Protein AF-0000000068849447 (afdb_homodimer)

Sequence (186 aa):
GRGVYRYASGNVYDGEWKAGEPEGRGVFQYADGSVYDGEYKAGKMEGRGVYQAANGNVYNGEWKADTPEGRGVMRYASGNVESGFYKQGDPVGGRGVYRYASGNVYDGEWKAGEPEGRGVFQYADGSVYDGEYKAGKMEGRGVYQAANGNVYNGEWKADTPEGRGVMRYASGNVESGFYKQGDPVG

Structure (mmCIF, N/CA/C/O backbone):
data_AF-0000000068849447-model_v1
#
loop_
_entity.id
_entity.type
_entity.pdbx_description
1 polymer 'Uncharacterized protein'
#
loop_
_atom_site.group_PDB
_atom_site.id
_atom_site.type_symbol
_atom_site.label_atom_id
_atom_site.label_alt_id
_atom_site.label_comp_id
_atom_site.label_asym_id
_atom_site.label_entity_id
_atom_site.label_seq_id
_atom_site.pdbx_PDB_ins_code
_atom_site.Cartn_x
_atom_site.Cartn_y
_atom_site.Cartn_z
_atom_site.occupancy
_atom_site.B_iso_or_equiv
_atom_site.auth_seq_id
_atom_site.auth_comp_id
_atom_site.auth_asym_id
_atom_site.auth_atom_id
_atom_site.pdbx_PDB_model_num
ATOM 1 N N . GLY A 1 1 ? 10.328 18.531 11.336 1 93.75 1 GLY A N 1
ATOM 2 C CA . GLY A 1 1 ? 9.82 17.672 12.391 1 93.75 1 GLY A CA 1
ATOM 3 C C . GLY A 1 1 ? 8.508 17 12.039 1 93.75 1 GLY A C 1
ATOM 4 O O . GLY A 1 1 ? 8.078 17.016 10.891 1 93.75 1 GLY A O 1
ATOM 5 N N . ARG A 1 2 ? 7.938 16.266 12.914 1 95.81 2 ARG A N 1
ATOM 6 C CA . ARG A 1 2 ? 6.641 15.617 12.734 1 95.81 2 ARG A CA 1
ATOM 7 C C . ARG A 1 2 ? 5.527 16.453 13.359 1 95.81 2 ARG A C 1
ATOM 9 O O . ARG A 1 2 ? 5.723 17.094 14.391 1 95.81 2 ARG A O 1
ATOM 16 N N . GLY A 1 3 ? 4.312 16.422 12.656 1 96.88 3 GLY A N 1
ATOM 17 C CA . GLY A 1 3 ? 3.166 17.141 13.188 1 96.88 3 GLY A CA 1
ATOM 18 C C . GLY A 1 3 ? 1.871 16.812 12.469 1 96.88 3 GLY A C 1
ATOM 19 O O . GLY A 1 3 ? 1.884 16.156 11.43 1 96.88 3 GLY A O 1
ATOM 20 N N . VAL A 1 4 ? 0.765 17.266 13.141 1 97.88 4 VAL A N 1
ATOM 21 C CA . VAL A 1 4 ? -0.565 17.047 12.586 1 97.88 4 VAL A CA 1
ATOM 22 C C . VAL A 1 4 ? -1.185 18.391 12.203 1 97.88 4 VAL A C 1
ATOM 24 O O . VAL A 1 4 ? -1.083 19.359 12.953 1 97.88 4 VAL A O 1
ATOM 27 N N . TYR A 1 5 ? -1.662 18.469 11.008 1 98 5 TYR A N 1
ATOM 28 C CA . TYR A 1 5 ? -2.414 19.641 10.562 1 98 5 TYR A CA 1
ATOM 29 C C . TYR A 1 5 ? -3.818 19.25 10.117 1 98 5 TYR A C 1
ATOM 31 O O . TYR A 1 5 ? -3.984 18.344 9.297 1 98 5 TYR A O 1
ATOM 39 N N . ARG A 1 6 ? -4.832 19.891 10.594 1 98.31 6 ARG A N 1
ATOM 40 C CA . ARG A 1 6 ? -6.23 19.672 10.234 1 98.31 6 ARG A CA 1
ATOM 41 C C . ARG A 1 6 ? -6.758 20.828 9.391 1 98.31 6 ARG A C 1
ATOM 43 O O . ARG A 1 6 ? -6.812 21.969 9.859 1 98.31 6 ARG A O 1
ATOM 50 N N . TYR A 1 7 ? -7.152 20.562 8.234 1 98 7 TYR A N 1
ATOM 51 C CA . TYR A 1 7 ? -7.66 21.578 7.309 1 98 7 TYR A CA 1
ATOM 52 C C . TYR A 1 7 ? -9.133 21.859 7.57 1 98 7 TYR A C 1
ATOM 54 O O . TYR A 1 7 ? -9.867 20.984 8.055 1 98 7 TYR A O 1
ATOM 62 N N . ALA A 1 8 ? -9.539 22.938 7.141 1 98.12 8 ALA A N 1
ATOM 63 C CA . ALA A 1 8 ? -10.945 23.297 7.301 1 98.12 8 ALA A CA 1
ATOM 64 C C . ALA A 1 8 ? -11.852 22.375 6.492 1 98.12 8 ALA A C 1
ATOM 66 O O . ALA A 1 8 ? -13 22.141 6.863 1 98.12 8 ALA A O 1
ATOM 67 N N . SER A 1 9 ? -11.398 21.828 5.367 1 97.94 9 SER A N 1
ATOM 68 C CA . SER A 1 9 ? -12.148 20.906 4.5 1 97.94 9 SER A CA 1
ATOM 69 C C . SER A 1 9 ? -12.445 19.594 5.203 1 97.94 9 SER A C 1
ATOM 71 O O . SER A 1 9 ? -13.258 18.797 4.73 1 97.94 9 SER A O 1
ATOM 73 N N . GLY A 1 10 ? -11.797 19.344 6.328 1 97.69 10 GLY A N 1
ATOM 74 C CA . GLY A 1 10 ? -11.93 18.078 7.031 1 97.69 10 GLY A CA 1
ATOM 75 C C . GLY A 1 10 ? -10.797 17.109 6.75 1 97.69 10 GLY A C 1
ATOM 76 O O . GLY A 1 10 ? -10.68 16.078 7.402 1 97.69 10 GLY A O 1
ATOM 77 N N . ASN A 1 11 ? -9.914 17.562 5.828 1 98.19 11 ASN A N 1
ATOM 78 C CA . ASN A 1 11 ? -8.719 16.766 5.57 1 98.19 11 ASN A CA 1
ATOM 79 C C . ASN A 1 11 ? -7.727 16.844 6.73 1 98.19 11 ASN A C 1
ATOM 81 O O . ASN A 1 11 ? -7.707 17.828 7.465 1 98.19 11 ASN A O 1
ATOM 85 N N . VAL A 1 12 ? -6.906 15.797 6.871 1 98.06 12 VAL A N 1
ATOM 86 C CA . VAL A 1 12 ? -5.895 15.789 7.926 1 98.06 12 VAL A CA 1
ATOM 87 C C . VAL A 1 12 ? -4.562 15.305 7.359 1 98.06 12 VAL A C 1
ATOM 89 O O . VAL A 1 12 ? -4.508 14.305 6.648 1 98.06 12 VAL A O 1
ATOM 92 N N . TYR A 1 13 ? -3.49 16.031 7.613 1 98.56 13 TYR A N 1
ATOM 93 C CA . TYR A 1 13 ? -2.137 15.57 7.324 1 98.56 13 TYR A CA 1
ATOM 94 C C . TYR A 1 13 ? -1.375 15.266 8.609 1 98.56 13 TYR A C 1
ATOM 96 O O . TYR A 1 13 ? -1.353 16.094 9.531 1 98.56 13 TYR A O 1
ATOM 104 N N . ASP A 1 14 ? -0.906 14.078 8.758 1 98.38 14 ASP A N 1
ATOM 105 C CA . ASP A 1 14 ? -0.027 13.656 9.844 1 98.38 14 ASP A CA 1
ATOM 106 C C . ASP A 1 14 ? 1.295 13.117 9.305 1 98.38 14 ASP A C 1
ATOM 108 O O . ASP A 1 14 ? 1.329 12.047 8.688 1 98.38 14 ASP A O 1
ATOM 112 N N . GLY A 1 15 ? 2.381 13.859 9.555 1 98.06 15 GLY A N 1
ATOM 113 C CA . GLY A 1 15 ? 3.65 13.398 9.016 1 98.06 15 GLY A CA 1
ATOM 114 C C . GLY A 1 15 ? 4.777 14.398 9.211 1 98.06 15 GLY A C 1
ATOM 115 O O . GLY A 1 15 ? 4.715 15.25 10.102 1 98.06 15 GLY A O 1
ATOM 116 N N . GLU A 1 16 ? 5.809 14.156 8.492 1 98.44 16 GLU A N 1
ATOM 117 C CA . GLU A 1 16 ? 6.996 15 8.547 1 98.44 16 GLU A CA 1
ATOM 118 C C . GLU A 1 16 ? 6.785 16.297 7.77 1 98.44 16 GLU A C 1
ATOM 120 O O . GLU A 1 16 ? 6.082 16.312 6.754 1 98.44 16 GLU A O 1
ATOM 125 N N . TRP A 1 17 ? 7.359 17.438 8.344 1 98.31 17 TRP A N 1
ATOM 126 C CA . TRP A 1 17 ? 7.262 18.781 7.758 1 98.31 17 TRP A CA 1
ATOM 127 C C . TRP A 1 17 ? 8.641 19.391 7.555 1 98.31 17 TRP A C 1
ATOM 129 O O . TRP A 1 17 ? 9.562 19.125 8.336 1 98.31 17 TRP A O 1
ATOM 139 N N . LYS A 1 18 ? 8.75 20.062 6.48 1 98.12 18 LYS A N 1
ATOM 140 C CA . LYS A 1 18 ? 9.898 20.922 6.242 1 98.12 18 LYS A CA 1
ATOM 141 C C . LYS A 1 18 ? 9.477 22.25 5.629 1 98.12 18 LYS A C 1
ATOM 143 O O . LYS A 1 18 ? 8.742 22.281 4.641 1 98.12 18 LYS A O 1
ATOM 148 N N . ALA A 1 19 ? 9.891 23.359 6.258 1 97.25 19 ALA A N 1
ATOM 149 C CA . ALA A 1 19 ? 9.602 24.703 5.781 1 97.25 19 ALA A CA 1
ATOM 150 C C . ALA A 1 19 ? 8.109 24.891 5.527 1 97.25 19 ALA A C 1
ATOM 152 O O . ALA A 1 19 ? 7.711 25.406 4.477 1 97.25 19 ALA A O 1
ATOM 153 N N . GLY A 1 20 ? 7.262 24.359 6.445 1 96.56 20 GLY A N 1
ATOM 154 C CA . GLY A 1 20 ? 5.828 24.594 6.453 1 96.56 20 GLY A CA 1
ATOM 155 C C . GLY A 1 20 ? 5.074 23.734 5.453 1 96.56 20 GLY A C 1
ATOM 156 O O . GLY A 1 20 ? 3.879 23.938 5.23 1 96.56 20 GLY A O 1
ATOM 157 N N . GLU A 1 21 ? 5.82 22.75 4.855 1 98.12 21 GLU A N 1
ATOM 158 C CA . GLU A 1 21 ? 5.16 21.891 3.879 1 98.12 21 GLU A CA 1
ATOM 159 C C . GLU A 1 21 ? 5.379 20.406 4.207 1 98.12 21 GLU A C 1
ATOM 161 O O . GLU A 1 21 ? 6.398 20.047 4.801 1 98.12 21 GLU A O 1
ATOM 166 N N . PRO A 1 22 ? 4.387 19.578 3.863 1 98.31 22 PRO A N 1
ATOM 167 C CA . PRO A 1 22 ? 4.629 18.141 3.984 1 98.31 22 PRO A CA 1
ATOM 168 C C . PRO A 1 22 ? 5.945 17.703 3.342 1 98.31 22 PRO A C 1
ATOM 170 O O . PRO A 1 22 ? 6.273 18.156 2.24 1 98.31 22 PRO A O 1
ATOM 173 N N . GLU A 1 23 ? 6.789 16.922 3.959 1 98.69 23 GLU A N 1
ATOM 174 C CA . GLU A 1 23 ? 8.102 16.422 3.557 1 98.69 23 GLU A CA 1
ATOM 175 C C . GLU A 1 23 ? 8.375 15.047 4.152 1 98.69 23 GLU A C 1
ATOM 177 O O . GLU A 1 23 ? 8.008 14.773 5.297 1 98.69 23 GLU A O 1
ATOM 182 N N . GLY A 1 24 ? 9.047 14.164 3.369 1 97.62 24 GLY A N 1
ATOM 183 C CA . GLY A 1 24 ? 9.312 12.836 3.898 1 97.62 24 GLY A CA 1
ATOM 184 C C . GLY A 1 24 ? 8.078 11.953 3.938 1 97.62 24 GLY A C 1
ATOM 185 O O . GLY A 1 24 ? 7.371 11.812 2.936 1 97.62 24 GLY A O 1
ATOM 186 N N . ARG A 1 25 ? 7.816 11.344 5.012 1 98.06 25 ARG A N 1
ATOM 187 C CA . ARG A 1 25 ? 6.688 10.43 5.105 1 98.06 25 ARG A CA 1
ATOM 188 C C . ARG A 1 25 ? 5.492 11.094 5.781 1 98.06 25 ARG A C 1
ATOM 190 O O . ARG A 1 25 ? 5.66 11.859 6.73 1 98.06 25 ARG A O 1
ATOM 197 N N . GLY A 1 26 ? 4.297 10.695 5.285 1 98.44 26 GLY A N 1
ATOM 198 C CA . GLY A 1 26 ? 3.102 11.227 5.918 1 98.44 26 GLY A CA 1
ATOM 199 C C . GLY A 1 26 ? 1.827 10.547 5.461 1 98.44 26 GLY A C 1
ATOM 200 O O . GLY A 1 26 ? 1.831 9.812 4.469 1 98.44 26 GLY A O 1
ATOM 201 N N . VAL A 1 27 ? 0.786 10.734 6.219 1 98.75 27 VAL A N 1
ATOM 202 C CA . VAL A 1 27 ? -0.553 10.234 5.922 1 98.75 27 VAL A CA 1
ATOM 203 C C . VAL A 1 27 ? -1.504 11.406 5.703 1 98.75 27 VAL A C 1
ATOM 205 O O . VAL A 1 27 ? -1.57 12.32 6.531 1 98.75 27 VAL A O 1
ATOM 208 N N . PHE A 1 28 ? -2.096 11.391 4.566 1 98.69 28 PHE A N 1
ATOM 209 C CA . PHE A 1 28 ? -3.143 12.359 4.273 1 98.69 28 PHE A CA 1
ATOM 210 C C . PHE A 1 28 ? -4.512 11.688 4.254 1 98.69 28 PHE A C 1
ATOM 212 O O . PHE A 1 28 ? -4.781 10.844 3.398 1 98.69 28 PHE A O 1
ATOM 219 N N . GLN A 1 29 ? -5.344 12.047 5.223 1 98.25 29 GLN A N 1
ATOM 220 C CA . GLN A 1 29 ? -6.711 11.539 5.277 1 98.25 29 GLN A CA 1
ATOM 221 C C . GLN A 1 29 ? -7.695 12.562 4.711 1 98.25 29 GLN A C 1
ATOM 223 O O . GLN A 1 29 ? -7.836 13.656 5.25 1 98.25 29 GLN A O 1
ATOM 228 N N . TYR A 1 30 ? -8.383 12.156 3.709 1 98.12 30 TYR A N 1
ATOM 229 C CA . TYR A 1 30 ? -9.367 13.031 3.084 1 98.12 30 TYR A CA 1
ATOM 230 C C . TYR A 1 30 ? -10.695 12.992 3.836 1 98.12 30 TYR A C 1
ATOM 232 O O . TYR A 1 30 ? -11.031 11.977 4.457 1 98.12 30 TYR A O 1
ATOM 240 N N . ALA A 1 31 ? -11.414 13.961 3.664 1 97.19 31 ALA A N 1
ATOM 241 C CA . ALA A 1 31 ? -12.703 14.062 4.344 1 97.19 31 ALA A CA 1
ATOM 242 C C . ALA A 1 31 ? -13.664 12.977 3.861 1 97.19 31 ALA A C 1
ATOM 244 O O . ALA A 1 31 ? -14.531 12.523 4.613 1 97.19 31 ALA A O 1
ATOM 245 N N . ASP A 1 32 ? -13.516 12.508 2.693 1 96.56 32 ASP A N 1
ATOM 246 C CA . ASP A 1 32 ? -14.445 11.531 2.141 1 96.56 32 ASP A CA 1
ATOM 247 C C . ASP A 1 32 ? -14.094 10.117 2.596 1 96.56 32 ASP A C 1
ATOM 249 O O . ASP A 1 32 ? -14.781 9.156 2.246 1 96.56 32 ASP A O 1
ATOM 253 N N . GLY A 1 33 ? -13.031 10.047 3.268 1 94.75 33 GLY A N 1
ATOM 254 C CA . GLY A 1 33 ? -12.648 8.758 3.814 1 94.75 33 GLY A CA 1
ATOM 255 C C . GLY A 1 33 ? -11.461 8.141 3.107 1 94.75 33 GLY A C 1
ATOM 256 O O . GLY A 1 33 ? -10.891 7.152 3.58 1 94.75 33 GLY A O 1
ATOM 257 N N . SER A 1 34 ? -11.023 8.695 1.948 1 97.25 34 SER A N 1
ATOM 258 C CA . SER A 1 34 ? -9.828 8.195 1.281 1 97.25 34 SER A CA 1
ATOM 259 C C . SER A 1 34 ? -8.57 8.547 2.072 1 97.25 34 SER A C 1
ATOM 261 O O . SER A 1 34 ? -8.578 9.477 2.877 1 97.25 34 SER A O 1
ATOM 263 N N . VAL A 1 35 ? -7.48 7.754 1.816 1 98.38 35 VAL A N 1
ATOM 264 C CA . VAL A 1 35 ? -6.234 7.961 2.547 1 98.38 35 VAL A CA 1
ATOM 265 C C . VAL A 1 35 ? -5.047 7.793 1.603 1 98.38 35 VAL A C 1
ATOM 267 O O . VAL A 1 35 ? -5.016 6.859 0.794 1 98.38 35 VAL A O 1
ATOM 270 N N . TYR A 1 36 ? -4.141 8.719 1.643 1 98.81 36 TYR A N 1
ATOM 271 C CA . TYR A 1 36 ? -2.816 8.539 1.058 1 98.81 36 TYR A CA 1
ATOM 272 C C . TYR A 1 36 ? -1.758 8.375 2.143 1 98.81 36 TYR A C 1
ATOM 274 O O . TYR A 1 36 ? -1.7 9.164 3.086 1 98.81 36 TYR A O 1
ATOM 282 N N . ASP A 1 37 ? -1.043 7.348 2.107 1 98.81 37 ASP A N 1
ATOM 283 C CA . ASP A 1 37 ? 0.117 7.105 2.961 1 98.81 37 ASP A CA 1
ATOM 284 C C . ASP A 1 37 ? 1.375 6.879 2.127 1 98.81 37 ASP A C 1
ATOM 286 O O . ASP A 1 37 ? 1.483 5.879 1.416 1 98.81 37 ASP A O 1
ATOM 290 N N . GLY A 1 38 ? 2.363 7.801 2.273 1 98.5 38 GLY A N 1
ATOM 291 C CA . GLY A 1 38 ? 3.561 7.668 1.459 1 98.5 38 GLY A CA 1
ATOM 292 C C . GLY A 1 38 ? 4.543 8.805 1.652 1 98.5 38 GLY A C 1
ATOM 293 O O . GLY A 1 38 ? 4.625 9.383 2.738 1 98.5 38 GLY A O 1
ATOM 294 N N . GLU A 1 39 ? 5.277 9 0.614 1 98.62 39 GLU A N 1
ATOM 295 C CA . GLU A 1 39 ? 6.352 9.984 0.665 1 98.62 39 GLU A CA 1
ATOM 296 C C . GLU A 1 39 ? 5.91 11.312 0.071 1 98.62 39 GLU A C 1
ATOM 298 O O . GLU A 1 39 ? 5.086 11.352 -0.846 1 98.62 39 GLU A O 1
ATOM 303 N N . TYR A 1 40 ? 6.434 12.359 0.631 1 98.81 40 TYR A N 1
ATOM 304 C CA . TYR A 1 40 ? 6.199 13.719 0.169 1 98.81 40 TYR A CA 1
ATOM 305 C C . TYR A 1 40 ? 7.516 14.43 -0.13 1 98.81 40 TYR A C 1
ATOM 307 O O . TYR A 1 40 ? 8.523 14.195 0.547 1 98.81 40 TYR A O 1
ATOM 315 N N . LYS A 1 41 ? 7.453 15.266 -1.142 1 98.69 41 LYS A N 1
ATOM 316 C CA . LYS A 1 41 ? 8.508 16.234 -1.424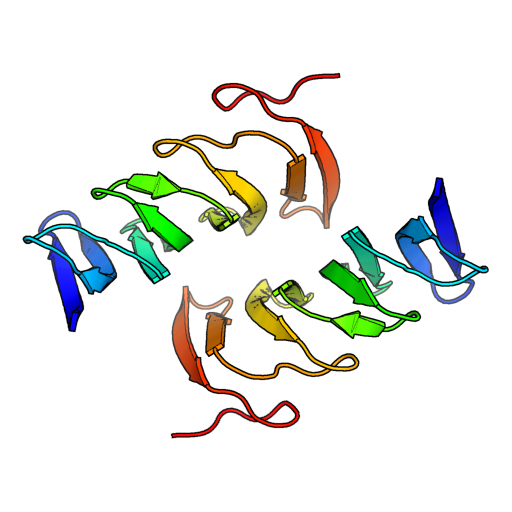 1 98.69 41 LYS A CA 1
ATOM 317 C C . LYS A 1 41 ? 7.93 17.594 -1.802 1 98.69 41 LYS A C 1
ATOM 319 O O . LYS A 1 41 ? 7.102 17.688 -2.707 1 98.69 41 LYS A O 1
ATOM 324 N N . ALA A 1 42 ? 8.336 18.609 -1.072 1 97.94 42 ALA A N 1
ATOM 325 C CA . ALA A 1 42 ? 7.883 19.969 -1.323 1 97.94 42 ALA A CA 1
ATOM 326 C C . ALA A 1 42 ? 6.359 20.047 -1.38 1 97.94 42 ALA A C 1
ATOM 328 O O . ALA A 1 42 ? 5.793 20.641 -2.295 1 97.94 42 ALA A O 1
ATOM 329 N N . GLY A 1 43 ? 5.73 19.344 -0.488 1 98.25 43 GLY A N 1
ATOM 330 C CA . GLY A 1 43 ? 4.293 19.438 -0.281 1 98.25 43 GLY A CA 1
ATOM 331 C C . GLY A 1 43 ? 3.496 18.547 -1.223 1 98.25 43 GLY A C 1
ATOM 332 O O . GLY A 1 43 ? 2.264 18.547 -1.188 1 98.25 43 GLY A O 1
ATOM 333 N N . LYS A 1 44 ? 4.242 17.781 -2.055 1 98.69 44 LYS A N 1
ATOM 334 C CA . LYS A 1 44 ? 3.545 16.938 -3.031 1 98.69 44 LYS A CA 1
ATOM 335 C C . LYS A 1 44 ? 3.854 15.469 -2.812 1 98.69 44 LYS A C 1
ATOM 337 O O . LYS A 1 44 ? 4.957 15.109 -2.393 1 98.69 44 LYS A O 1
ATOM 342 N N . MET A 1 45 ? 2.832 14.602 -3.1 1 98.75 45 MET A N 1
ATOM 343 C CA . MET A 1 45 ? 3.082 13.164 -3.08 1 98.75 45 MET A CA 1
ATOM 344 C C . MET A 1 45 ? 4.195 12.789 -4.055 1 98.75 45 MET A C 1
ATOM 346 O O . MET A 1 45 ? 4.168 13.195 -5.219 1 98.75 45 MET A O 1
ATOM 350 N N . GLU A 1 46 ? 5.18 12.133 -3.635 1 98.62 46 GLU A N 1
ATOM 351 C CA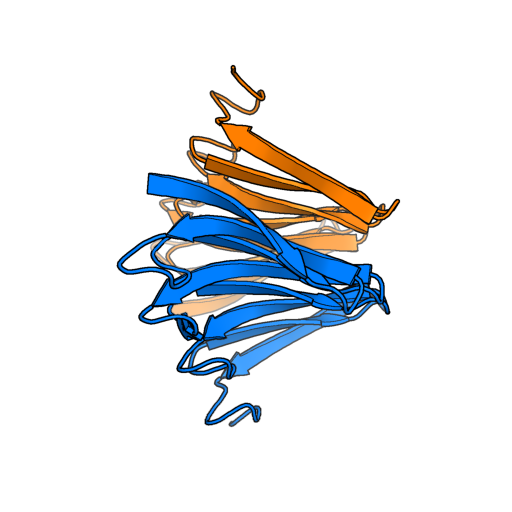 . GLU A 1 46 ? 6.41 11.805 -4.352 1 98.62 46 GLU A CA 1
ATOM 352 C C . GLU A 1 46 ? 6.91 10.406 -3.979 1 98.62 46 GLU A C 1
ATOM 354 O O . GLU A 1 46 ? 6.629 9.914 -2.885 1 98.62 46 GLU A O 1
ATOM 359 N N . GLY A 1 47 ? 7.625 9.75 -4.895 1 97.81 47 GLY A N 1
ATOM 360 C CA . GLY A 1 47 ? 8.203 8.461 -4.547 1 97.81 47 GLY A CA 1
ATOM 361 C C . GLY A 1 47 ? 7.172 7.352 -4.43 1 97.81 47 GLY A C 1
ATOM 362 O O . GLY A 1 47 ? 6.363 7.152 -5.34 1 97.81 47 GLY A O 1
ATOM 363 N N . ARG A 1 48 ? 7.133 6.684 -3.352 1 98.19 48 ARG A N 1
ATOM 364 C CA . ARG A 1 48 ? 6.215 5.559 -3.193 1 98.19 48 ARG A CA 1
ATOM 365 C C . ARG A 1 48 ? 5.082 5.91 -2.234 1 98.19 48 ARG A C 1
ATOM 367 O O . ARG A 1 48 ? 5.293 6.625 -1.252 1 98.19 48 ARG A O 1
ATOM 374 N N . GLY A 1 49 ? 3.9 5.289 -2.568 1 98.38 49 GLY A N 1
ATOM 375 C CA . GLY A 1 49 ? 2.771 5.52 -1.683 1 98.38 49 GLY A CA 1
ATOM 376 C C . GLY A 1 49 ? 1.569 4.652 -2.012 1 98.38 49 GLY A C 1
ATOM 377 O O . GLY A 1 49 ? 1.503 4.059 -3.09 1 98.38 49 GLY A O 1
ATOM 378 N N . VAL A 1 50 ? 0.644 4.605 -1.071 1 98.75 50 VAL A N 1
ATOM 379 C CA . VAL A 1 50 ? -0.613 3.877 -1.207 1 98.75 50 VAL A CA 1
ATOM 380 C C . VAL A 1 50 ? -1.788 4.844 -1.072 1 98.75 50 VAL A C 1
ATOM 382 O O . VAL A 1 50 ? -1.826 5.66 -0.149 1 98.75 50 VAL A O 1
ATOM 385 N N . TYR A 1 51 ? -2.535 4.781 -2.059 1 98.56 51 TYR A N 1
ATOM 386 C CA . TYR A 1 51 ? -3.793 5.52 -2.006 1 98.56 51 TYR A CA 1
ATOM 387 C C . TYR A 1 51 ? -4.98 4.57 -1.905 1 98.56 51 TYR A C 1
ATOM 389 O O . TYR A 1 51 ? -5.18 3.721 -2.777 1 98.56 51 TYR A O 1
ATOM 397 N N . GLN A 1 52 ? -5.695 4.664 -0.817 1 97.75 52 GLN A N 1
ATOM 398 C CA . GLN A 1 52 ? -6.934 3.916 -0.642 1 97.75 52 GLN A CA 1
ATOM 399 C C . GLN A 1 52 ? -8.148 4.82 -0.807 1 97.75 52 GLN A C 1
ATOM 401 O O . GLN A 1 52 ? -8.438 5.645 0.062 1 97.75 52 GLN A O 1
ATOM 406 N N . ALA A 1 53 ? -8.875 4.523 -1.843 1 96.75 53 ALA A N 1
ATOM 407 C CA . ALA A 1 53 ? -10.062 5.328 -2.135 1 96.75 53 ALA A CA 1
ATOM 408 C C . ALA A 1 53 ? -11.227 4.938 -1.231 1 96.75 53 ALA A C 1
ATOM 410 O O . ALA A 1 53 ? -11.258 3.83 -0.692 1 96.75 53 ALA A O 1
ATOM 411 N N . ALA A 1 54 ? -12.156 5.812 -1.091 1 94.5 54 ALA A N 1
ATOM 412 C CA . ALA A 1 54 ? -13.336 5.574 -0.257 1 94.5 54 ALA A CA 1
ATOM 413 C C . ALA A 1 54 ? -14.117 4.363 -0.75 1 94.5 54 ALA A C 1
ATOM 415 O O . ALA A 1 54 ? -14.75 3.658 0.044 1 94.5 54 ALA A O 1
ATOM 416 N N . ASN A 1 55 ? -14.047 4.062 -2 1 93.19 55 ASN A N 1
ATOM 417 C CA . ASN A 1 55 ? -14.812 2.949 -2.557 1 93.19 55 ASN A CA 1
ATOM 418 C C . ASN A 1 55 ? -14.094 1.619 -2.348 1 93.19 55 ASN A C 1
ATOM 420 O O . ASN A 1 55 ? -14.57 0.574 -2.789 1 93.19 55 ASN A O 1
ATOM 424 N N . GLY A 1 56 ? -12.93 1.657 -1.835 1 91.81 56 GLY A N 1
ATOM 425 C CA . GLY A 1 56 ? -12.242 0.426 -1.479 1 91.81 56 GLY A CA 1
ATOM 426 C C . GLY A 1 56 ? -11.125 0.066 -2.438 1 91.81 56 GLY A C 1
ATOM 427 O O . GLY A 1 56 ? -10.359 -0.87 -2.188 1 91.81 56 GLY A O 1
ATOM 428 N N . ASN A 1 57 ? -11.062 0.85 -3.572 1 96.19 57 ASN A N 1
ATOM 429 C CA . ASN A 1 57 ? -9.914 0.644 -4.457 1 96.19 57 ASN A CA 1
ATOM 430 C C . ASN A 1 57 ? -8.609 1.062 -3.789 1 96.19 57 ASN A C 1
ATOM 432 O O . ASN A 1 57 ? -8.562 2.08 -3.096 1 96.19 57 ASN A O 1
ATOM 436 N N . VAL A 1 58 ? -7.547 0.248 -4.062 1 97.81 58 VAL A N 1
ATOM 437 C CA . VAL A 1 58 ? -6.254 0.58 -3.479 1 97.81 58 VAL A CA 1
ATOM 438 C C . VAL A 1 58 ? -5.191 0.643 -4.578 1 97.81 58 VAL A C 1
ATOM 440 O O . VAL A 1 58 ? -5.012 -0.317 -5.328 1 97.81 58 VAL A O 1
ATOM 443 N N . TYR A 1 59 ? -4.555 1.808 -4.645 1 98.5 59 TYR A N 1
ATOM 444 C CA . TYR A 1 59 ? -3.41 1.968 -5.535 1 98.5 59 TYR A CA 1
ATOM 445 C C . TYR A 1 59 ? -2.107 1.994 -4.746 1 98.5 59 TYR A C 1
ATOM 447 O O . TYR A 1 59 ? -1.938 2.814 -3.842 1 98.5 59 TYR A O 1
ATOM 455 N N . ASN A 1 60 ? -1.241 1.059 -4.965 1 98.81 60 ASN A N 1
ATOM 456 C CA . ASN A 1 60 ? 0.13 1.043 -4.469 1 98.81 60 ASN A CA 1
ATOM 457 C C . ASN A 1 60 ? 1.137 1.256 -5.598 1 98.81 60 ASN A C 1
ATOM 459 O O . ASN A 1 60 ? 1.228 0.44 -6.516 1 98.81 60 ASN A O 1
ATOM 463 N N . GLY A 1 61 ? 1.961 2.461 -5.473 1 98.56 61 GLY A N 1
ATOM 464 C CA . GLY A 1 61 ? 2.893 2.67 -6.57 1 98.56 61 GLY A CA 1
ATOM 465 C C . GLY A 1 61 ? 3.742 3.914 -6.402 1 98.56 61 GLY A C 1
ATOM 466 O O . GLY A 1 61 ? 3.902 4.418 -5.289 1 98.56 61 GLY A O 1
ATOM 467 N N . GLU A 1 62 ? 4.32 4.207 -7.539 1 98.62 62 GLU A N 1
ATOM 468 C CA . GLU A 1 62 ? 5.184 5.383 -7.574 1 98.62 62 GLU A CA 1
ATOM 469 C C . GLU A 1 62 ? 4.387 6.645 -7.91 1 98.62 62 GLU A C 1
ATOM 471 O O . GLU A 1 62 ? 3.4 6.582 -8.648 1 98.62 62 GLU A O 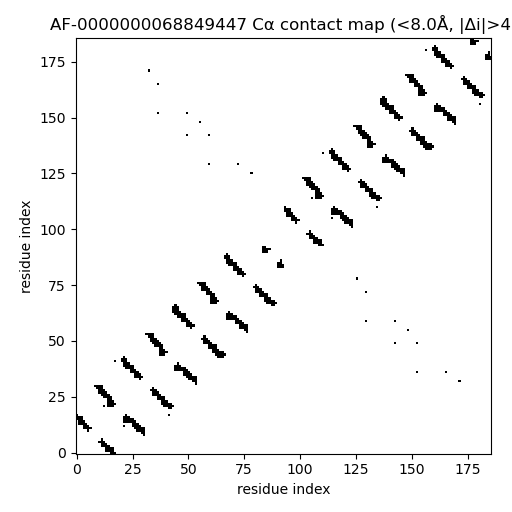1
ATOM 476 N N . TRP A 1 63 ? 4.754 7.707 -7.301 1 98.81 63 TRP A N 1
ATOM 477 C CA . TRP A 1 63 ? 4.105 9.008 -7.445 1 98.81 63 TRP A CA 1
ATOM 478 C C . TRP A 1 63 ? 5.117 10.078 -7.852 1 98.81 63 TRP A C 1
ATOM 480 O O . TRP A 1 63 ? 6.27 10.039 -7.422 1 98.81 63 TRP A O 1
ATOM 490 N N . LYS A 1 64 ? 4.691 10.984 -8.656 1 98.75 64 LYS A N 1
ATOM 491 C CA . LYS A 1 64 ? 5.426 12.203 -8.992 1 98.75 64 LYS A CA 1
ATOM 492 C C . LYS A 1 64 ? 4.496 13.414 -9.031 1 98.75 64 LYS A C 1
ATOM 494 O O . LYS A 1 64 ? 3.568 13.461 -9.844 1 98.75 64 LYS A O 1
ATOM 499 N N . ALA A 1 65 ? 4.777 14.367 -8.109 1 98.12 65 ALA A N 1
ATOM 500 C CA . ALA A 1 65 ? 4.008 15.609 -8.039 1 98.12 65 ALA A CA 1
ATOM 501 C C . ALA A 1 65 ? 2.51 15.32 -7.988 1 98.12 65 ALA A C 1
ATOM 503 O O . ALA A 1 65 ? 1.743 15.852 -8.797 1 98.12 65 ALA A O 1
ATOM 504 N N . ASP A 1 66 ? 2.088 14.477 -7.133 1 98.44 66 ASP A N 1
ATOM 505 C CA . ASP A 1 66 ? 0.705 14.172 -6.781 1 98.44 66 ASP A CA 1
ATOM 506 C C . ASP A 1 66 ? 0.061 13.258 -7.824 1 98.44 66 ASP A C 1
ATOM 508 O O . ASP A 1 66 ? -1.158 13.078 -7.832 1 98.44 66 ASP A O 1
ATOM 512 N N . THR A 1 67 ? 0.88 12.688 -8.75 1 98.56 67 THR A N 1
ATOM 513 C CA . THR A 1 67 ? 0.311 11.859 -9.805 1 98.56 67 THR A CA 1
ATOM 514 C C . THR A 1 67 ? 0.996 10.5 -9.859 1 98.56 67 THR A C 1
ATOM 516 O O . THR A 1 67 ? 2.221 10.406 -9.75 1 98.56 67 THR A O 1
ATOM 519 N N . PRO A 1 68 ? 0.136 9.391 -10 1 98.56 68 PRO A N 1
ATOM 520 C CA . PRO A 1 68 ? 0.794 8.102 -10.242 1 98.56 68 PRO A CA 1
ATOM 521 C C . PRO A 1 68 ? 1.797 8.156 -11.391 1 98.56 68 PRO A C 1
ATOM 523 O O . PRO A 1 68 ? 1.505 8.734 -12.438 1 98.56 68 PRO A O 1
ATOM 526 N N . GLU A 1 69 ? 2.986 7.727 -11.211 1 98.62 69 GLU A N 1
ATOM 527 C CA . GLU A 1 69 ? 4.105 7.746 -12.148 1 98.62 69 GLU A CA 1
ATOM 528 C C . GLU A 1 69 ? 4.984 6.508 -11.984 1 98.62 69 GLU A C 1
ATOM 530 O O . GLU A 1 69 ? 5.445 6.211 -10.875 1 98.62 69 GLU A O 1
ATOM 535 N N . GLY A 1 70 ? 5.172 5.742 -13.109 1 97.75 70 GLY A N 1
ATOM 536 C CA . GLY A 1 70 ? 6.004 4.555 -13.008 1 97.75 70 GLY A CA 1
ATOM 537 C C . GLY A 1 70 ? 5.211 3.295 -12.703 1 97.75 70 GLY A C 1
ATOM 538 O O . GLY A 1 70 ? 4.105 3.115 -13.211 1 97.75 70 GLY A O 1
ATOM 539 N N . ARG A 1 71 ? 5.723 2.416 -12 1 97.31 71 ARG A N 1
ATOM 540 C CA . ARG A 1 71 ? 5.066 1.146 -11.711 1 97.31 71 ARG A CA 1
ATOM 541 C C . ARG A 1 71 ? 3.986 1.313 -10.648 1 97.31 71 ARG A C 1
ATOM 543 O O . ARG A 1 71 ? 4.16 2.07 -9.695 1 97.31 71 ARG A O 1
ATOM 550 N N . GLY A 1 72 ? 2.92 0.556 -10.852 1 98.12 72 GLY A N 1
ATOM 551 C CA . GLY A 1 72 ? 1.868 0.562 -9.844 1 98.12 72 GLY A CA 1
ATOM 552 C C . GLY A 1 72 ? 0.939 -0.634 -9.945 1 98.12 72 GLY A C 1
ATOM 553 O O . GLY A 1 72 ? 0.918 -1.325 -10.969 1 98.12 72 GLY A O 1
ATOM 554 N N . VAL A 1 73 ? 0.324 -0.871 -8.844 1 98.44 73 VAL A N 1
ATOM 555 C CA . VAL A 1 73 ? -0.675 -1.932 -8.758 1 98.44 73 VAL A CA 1
ATOM 556 C C . VAL A 1 73 ? -1.995 -1.359 -8.242 1 98.44 73 VAL A C 1
ATOM 558 O O . VAL A 1 73 ? -2.025 -0.668 -7.223 1 98.44 73 VAL A O 1
ATOM 561 N N . MET A 1 74 ? -3 -1.632 -9.023 1 97.94 74 MET A N 1
ATOM 562 C CA . MET A 1 74 ? -4.359 -1.279 -8.617 1 97.94 74 MET A CA 1
ATOM 563 C C . MET A 1 74 ? -5.133 -2.516 -8.172 1 97.94 74 MET A C 1
ATOM 565 O O . MET A 1 74 ? -5.25 -3.482 -8.93 1 97.94 74 MET A O 1
ATOM 569 N N . ARG A 1 75 ? -5.613 -2.447 -6.949 1 97.31 75 ARG A N 1
ATOM 570 C CA . ARG A 1 75 ? -6.559 -3.449 -6.465 1 97.31 75 ARG A CA 1
ATOM 571 C C . ARG A 1 75 ? -7.957 -2.855 -6.316 1 97.31 75 ARG A C 1
ATOM 573 O O . ARG A 1 75 ? -8.172 -1.949 -5.508 1 97.31 75 ARG A O 1
ATOM 580 N N . TYR A 1 76 ? -8.898 -3.514 -6.996 1 95.5 76 TYR A N 1
ATOM 581 C CA . TYR A 1 76 ? -10.266 -3.004 -6.965 1 95.5 76 TYR A CA 1
ATOM 582 C C . TYR A 1 76 ? -11.055 -3.633 -5.824 1 95.5 76 TYR A C 1
ATOM 584 O O . TYR A 1 76 ? -10.758 -4.75 -5.398 1 95.5 76 TYR A O 1
ATOM 592 N N . ALA A 1 77 ? -12.023 -2.932 -5.414 1 91.38 77 ALA A N 1
ATOM 593 C CA . ALA A 1 77 ? -12.898 -3.426 -4.352 1 91.38 77 ALA A CA 1
ATOM 594 C C . ALA A 1 77 ? -13.477 -4.793 -4.703 1 91.38 77 ALA A C 1
ATOM 596 O O . ALA A 1 77 ? -13.742 -5.609 -3.818 1 91.38 77 ALA A O 1
ATOM 597 N N . SER A 1 78 ? -13.531 -5.105 -5.934 1 91.12 78 SER A N 1
ATOM 598 C CA . SER A 1 78 ? -14.055 -6.387 -6.406 1 91.12 78 SER A CA 1
ATOM 599 C C . SER A 1 78 ? -13.047 -7.508 -6.168 1 91.12 78 SER A C 1
ATOM 601 O O . SER A 1 78 ? -13.398 -8.688 -6.266 1 91.12 78 SER A O 1
ATOM 603 N N . GLY A 1 79 ? -11.883 -7.141 -6.023 1 90.31 79 GLY A N 1
ATOM 604 C CA . GLY A 1 79 ? -10.836 -8.133 -5.82 1 90.31 79 GLY A CA 1
ATOM 605 C C . GLY A 1 79 ? -9.883 -8.242 -7 1 90.31 79 GLY A C 1
ATOM 606 O O . GLY A 1 79 ? -8.812 -8.844 -6.887 1 90.31 79 GLY A O 1
ATOM 607 N N . ASN A 1 80 ? -10.281 -7.668 -8.102 1 94.56 80 ASN A N 1
ATOM 608 C CA . ASN A 1 80 ? -9.414 -7.672 -9.273 1 94.56 80 ASN A CA 1
ATOM 609 C C . ASN A 1 80 ? -8.125 -6.891 -9.023 1 94.56 80 ASN A C 1
ATOM 611 O O . ASN A 1 80 ? -8.156 -5.836 -8.383 1 94.56 80 ASN A O 1
ATOM 615 N N . VAL A 1 81 ? -7.012 -7.457 -9.5 1 96.38 81 VAL A N 1
ATOM 616 C CA . VAL A 1 81 ? -5.711 -6.812 -9.344 1 96.38 81 VAL A CA 1
ATOM 617 C C . VAL A 1 81 ? -5.098 -6.559 -10.719 1 96.38 81 VAL A C 1
ATOM 619 O O . VAL A 1 81 ? -5.027 -7.461 -11.555 1 96.38 81 VAL A O 1
ATOM 622 N N . GLU A 1 82 ? -4.699 -5.301 -10.977 1 96.25 82 GLU A N 1
ATOM 623 C CA . GLU A 1 82 ? -4.027 -4.926 -12.211 1 96.25 82 GLU A CA 1
ATOM 624 C C . GLU A 1 82 ? -2.68 -4.27 -11.93 1 96.25 82 GLU A C 1
ATOM 626 O O . GLU A 1 82 ? -2.598 -3.309 -11.164 1 96.25 82 GLU A O 1
ATOM 631 N N . SER A 1 83 ? -1.649 -4.879 -12.469 1 95.75 83 SER A N 1
ATOM 632 C CA . SER A 1 83 ? -0.321 -4.285 -12.367 1 95.75 83 SER A CA 1
ATOM 633 C C . SER A 1 83 ? 0.124 -3.688 -13.695 1 95.75 83 SER A C 1
ATOM 635 O O . SER A 1 83 ? -0.187 -4.227 -14.758 1 95.75 83 SER A O 1
ATOM 637 N N . GLY A 1 84 ? 0.864 -2.518 -13.594 1 95.62 84 GLY A N 1
ATOM 638 C CA . GLY A 1 84 ? 1.366 -1.915 -14.812 1 95.62 84 GLY A CA 1
ATOM 639 C C . GLY A 1 84 ? 2.143 -0.634 -14.578 1 95.62 84 GLY A C 1
ATOM 640 O O . GLY A 1 84 ? 2.711 -0.44 -13.5 1 95.62 84 GLY A O 1
ATOM 641 N N . PHE A 1 85 ? 2.305 0.142 -15.664 1 97.75 85 PHE A N 1
ATOM 642 C CA . PHE A 1 85 ? 3.01 1.417 -15.602 1 97.75 85 PHE A CA 1
ATOM 643 C C . PHE A 1 85 ? 2.043 2.58 -15.789 1 97.75 85 PHE A C 1
ATOM 645 O O . PHE A 1 85 ? 1.006 2.434 -16.438 1 97.75 85 PHE A O 1
ATOM 652 N N . TYR A 1 86 ? 2.336 3.633 -15.188 1 98.56 86 TYR A N 1
ATOM 653 C CA . TYR A 1 86 ? 1.564 4.867 -15.273 1 98.56 86 TYR A CA 1
ATOM 654 C C . TYR A 1 86 ? 2.434 6.02 -15.758 1 98.56 86 TYR A C 1
ATOM 656 O O . TYR A 1 86 ? 3.615 6.105 -15.414 1 98.56 86 TYR A O 1
ATOM 664 N N . LYS A 1 87 ? 1.894 6.867 -16.484 1 98.44 87 LYS A N 1
ATOM 665 C CA . LYS A 1 87 ? 2.508 8.117 -16.906 1 98.44 87 LYS A CA 1
ATOM 666 C C . LYS A 1 87 ? 1.535 9.289 -16.766 1 98.44 87 LYS A C 1
ATOM 668 O O . LYS A 1 87 ? 0.447 9.273 -17.344 1 98.44 87 LYS A O 1
ATOM 673 N N . GLN A 1 88 ? 1.955 10.242 -15.977 1 97.25 88 GLN A N 1
ATOM 674 C CA . GLN A 1 88 ? 1.144 11.43 -15.711 1 97.25 88 GLN A CA 1
ATOM 675 C C . GLN A 1 88 ? -0.26 11.039 -15.25 1 97.25 88 GLN A C 1
ATOM 677 O O . GLN A 1 88 ? -1.245 11.656 -15.672 1 97.25 88 GLN A O 1
ATOM 682 N N . GLY A 1 89 ? -0.384 9.906 -14.562 1 97.06 89 GLY A N 1
ATOM 683 C CA . GLY A 1 89 ? -1.635 9.531 -13.922 1 97.06 89 GLY A CA 1
ATOM 684 C C . GLY A 1 89 ? -2.416 8.492 -14.695 1 97.06 89 GLY A C 1
ATOM 685 O O . GLY A 1 89 ? -3.355 7.887 -14.172 1 97.06 89 GLY A O 1
ATOM 686 N N . ASP A 1 90 ? -1.917 8.242 -15.906 1 96.88 90 ASP A N 1
ATOM 687 C CA . ASP A 1 90 ? -2.656 7.309 -16.75 1 96.88 90 ASP A CA 1
ATOM 688 C C . ASP A 1 90 ? -1.896 5.992 -16.906 1 96.88 90 ASP A C 1
ATOM 690 O O . ASP A 1 90 ? -0.672 5.988 -17.047 1 96.88 90 ASP A O 1
ATOM 694 N N . PRO A 1 91 ? -2.672 4.895 -16.797 1 95.5 91 PRO A N 1
ATOM 695 C CA . PRO A 1 91 ? -1.983 3.643 -17.125 1 95.5 91 PRO A CA 1
ATOM 696 C C . PRO A 1 91 ? -1.443 3.619 -18.547 1 95.5 91 PRO A C 1
ATOM 698 O O . PRO A 1 91 ? -2.078 4.152 -19.453 1 95.5 91 PRO A O 1
ATOM 701 N N . VAL A 1 92 ? -0.206 3.086 -18.719 1 96.62 92 VAL A N 1
ATOM 702 C CA . VAL A 1 92 ? 0.379 2.951 -20.047 1 96.62 92 VAL A CA 1
ATOM 703 C C . VAL A 1 92 ? 0.815 1.505 -20.281 1 96.62 92 VAL A C 1
ATOM 705 O O . VAL A 1 92 ? 1.178 0.803 -19.328 1 96.62 92 VAL A O 1
ATOM 708 N N . GLY A 1 93 ? 0.787 0.862 -21.703 1 86.31 93 GLY A N 1
ATOM 709 C CA . GLY A 1 93 ? 1.219 -0.481 -22.062 1 86.31 93 GLY A CA 1
ATOM 710 C C . GLY A 1 93 ? 0.09 -1.354 -22.578 1 86.31 93 GLY A C 1
ATOM 711 O O . GLY A 1 93 ? -1.084 -1.005 -22.438 1 86.31 93 GLY A O 1
ATOM 712 N N . GLY B 1 1 ? 13.898 -12.836 -14.016 1 93.5 1 GLY B N 1
ATOM 713 C CA . GLY B 1 1 ? 12.875 -12.305 -14.906 1 93.5 1 GLY B CA 1
ATOM 714 C C . GLY B 1 1 ? 11.516 -12.164 -14.242 1 93.5 1 GLY B C 1
ATOM 715 O O . GLY B 1 1 ? 11.398 -12.281 -13.023 1 93.5 1 GLY B O 1
ATOM 716 N N . ARG B 1 2 ? 10.523 -11.797 -14.945 1 95.94 2 ARG B N 1
ATOM 717 C CA . ARG B 1 2 ? 9.148 -11.695 -14.461 1 95.94 2 ARG B CA 1
ATOM 718 C C . ARG B 1 2 ? 8.336 -12.922 -14.859 1 95.94 2 ARG B C 1
ATOM 720 O O . ARG B 1 2 ? 8.539 -13.484 -15.938 1 95.94 2 ARG B O 1
ATOM 727 N N . GLY B 1 3 ? 7.391 -13.336 -13.914 1 96.75 3 GLY B N 1
ATOM 728 C CA . GLY B 1 3 ? 6.52 -14.461 -14.211 1 96.75 3 GLY B CA 1
ATOM 729 C C . GLY B 1 3 ? 5.387 -14.625 -13.219 1 96.75 3 GLY B C 1
ATOM 730 O O . GLY B 1 3 ? 5.363 -13.953 -12.188 1 96.75 3 GLY B O 1
ATOM 731 N N . VAL B 1 4 ? 4.422 -15.5 -13.648 1 97.88 4 VAL B N 1
ATOM 732 C CA . VAL B 1 4 ? 3.271 -15.789 -12.797 1 97.88 4 VAL B CA 1
ATOM 733 C C . VAL B 1 4 ? 3.318 -17.25 -12.352 1 97.88 4 VAL B C 1
ATOM 735 O O . VAL B 1 4 ? 3.621 -18.141 -13.141 1 97.88 4 VAL B O 1
ATOM 738 N N . TYR B 1 5 ? 3.193 -17.438 -11.094 1 98.06 5 TYR B N 1
ATOM 739 C CA . TYR B 1 5 ? 3.07 -18.781 -10.539 1 98.06 5 TYR B CA 1
ATOM 740 C C . TYR B 1 5 ? 1.756 -18.953 -9.789 1 98.06 5 TYR B C 1
ATOM 742 O O . TYR B 1 5 ? 1.431 -18.141 -8.914 1 98.06 5 TYR B O 1
ATOM 750 N N . ARG B 1 6 ? 0.983 -19.953 -10.047 1 98.31 6 ARG B N 1
ATOM 751 C CA . ARG B 1 6 ? -0.269 -20.281 -9.367 1 98.31 6 ARG B CA 1
ATOM 752 C C . ARG B 1 6 ? -0.107 -21.516 -8.484 1 98.31 6 ARG B C 1
ATOM 754 O O . ARG B 1 6 ? 0.188 -22.609 -8.984 1 98.31 6 ARG B O 1
ATOM 761 N N . TYR B 1 7 ? -0.309 -21.375 -7.262 1 97.94 7 TYR B N 1
ATOM 762 C CA . TYR B 1 7 ? -0.171 -22.453 -6.297 1 97.94 7 TYR B CA 1
ATOM 763 C C . TYR B 1 7 ? -1.437 -23.312 -6.242 1 97.94 7 TYR B C 1
ATOM 765 O O . TYR B 1 7 ? -2.533 -22.812 -6.516 1 97.94 7 TYR B O 1
ATOM 773 N N . ALA B 1 8 ? -1.301 -24.438 -5.789 1 98.19 8 ALA B N 1
ATOM 774 C CA . ALA B 1 8 ? -2.449 -25.328 -5.656 1 98.19 8 ALA B CA 1
ATOM 775 C C . ALA B 1 8 ? -3.441 -24.797 -4.625 1 98.19 8 ALA B C 1
ATOM 777 O O . ALA B 1 8 ? -4.645 -25.047 -4.73 1 98.19 8 ALA B O 1
ATOM 778 N N . SER B 1 9 ? -3 -24.062 -3.605 1 97.94 9 SER B N 1
ATOM 779 C CA . SER B 1 9 ? -3.834 -23.484 -2.559 1 97.94 9 SER B CA 1
ATOM 780 C C . SER B 1 9 ? -4.766 -22.406 -3.121 1 97.94 9 SER B C 1
ATOM 782 O O . SER B 1 9 ? -5.699 -21.984 -2.447 1 97.94 9 SER B O 1
ATOM 784 N N . GLY B 1 10 ? -4.527 -21.984 -4.359 1 97.69 10 GLY B N 1
ATOM 785 C CA . GLY B 1 10 ? -5.293 -20.906 -4.957 1 97.69 10 GLY B CA 1
ATOM 786 C C . GLY B 1 10 ? -4.59 -19.562 -4.887 1 97.69 10 GLY B C 1
ATOM 787 O O . GLY B 1 10 ? -5.039 -18.578 -5.496 1 97.69 10 GLY B O 1
ATOM 788 N N . ASN B 1 11 ? -3.4 -19.594 -4.199 1 98.19 11 ASN B N 1
ATOM 789 C CA . ASN B 1 11 ? -2.586 -18.391 -4.168 1 98.19 11 ASN B CA 1
ATOM 790 C C . ASN B 1 11 ? -1.922 -18.125 -5.52 1 98.19 11 ASN B C 1
ATOM 792 O O . ASN B 1 11 ? -1.682 -19.062 -6.285 1 98.19 11 ASN B O 1
ATOM 796 N N . VAL B 1 12 ? -1.627 -16.844 -5.797 1 98.06 12 VAL B N 1
ATOM 797 C CA . VAL B 1 12 ? -0.959 -16.484 -7.047 1 98.06 12 VAL B CA 1
ATOM 798 C C . VAL B 1 12 ? 0.171 -15.5 -6.762 1 98.06 12 VAL B C 1
ATOM 800 O O . VAL B 1 12 ? -0.015 -14.523 -6.031 1 98.06 12 VAL B O 1
ATOM 803 N N . TYR B 1 13 ?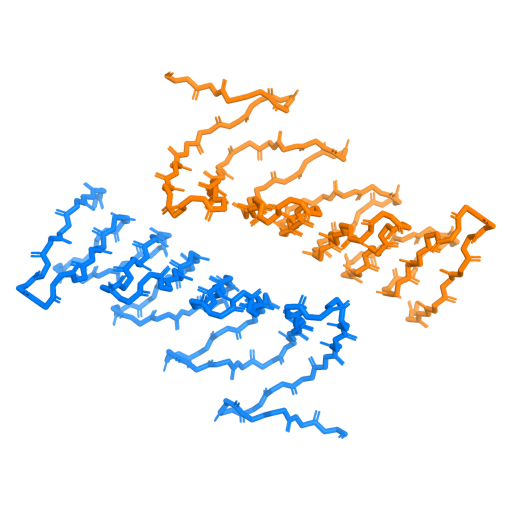 1.365 -15.781 -7.27 1 98.56 13 TYR B N 1
ATOM 804 C CA . TYR B 1 13 ? 2.461 -14.82 -7.258 1 98.56 13 TYR B CA 1
ATOM 805 C C . TYR B 1 13 ? 2.742 -14.297 -8.664 1 98.56 13 TYR B C 1
ATOM 807 O O . TYR B 1 13 ? 2.873 -15.078 -9.609 1 98.56 13 TYR B O 1
ATOM 815 N N . ASP B 1 14 ? 2.66 -13.016 -8.875 1 98.31 14 ASP B N 1
ATOM 816 C CA . ASP B 1 14 ? 3.039 -12.328 -10.102 1 98.31 14 ASP B CA 1
ATOM 817 C C . ASP B 1 14 ? 4.133 -11.297 -9.844 1 98.31 14 ASP B C 1
ATOM 819 O O . ASP B 1 14 ? 3.887 -10.273 -9.195 1 98.31 14 ASP B O 1
ATOM 823 N N . GLY B 1 15 ? 5.352 -11.578 -10.352 1 98.06 15 GLY B N 1
ATOM 824 C CA . GLY B 1 15 ? 6.426 -10.641 -10.086 1 98.06 15 GLY B CA 1
ATOM 825 C C . GLY B 1 15 ? 7.777 -11.125 -10.57 1 98.06 15 GLY B C 1
ATOM 826 O O . GLY B 1 15 ? 7.855 -11.977 -11.461 1 98.06 15 GLY B O 1
ATOM 827 N N . GLU B 1 16 ? 8.758 -10.453 -10.086 1 98.38 16 GLU B N 1
ATOM 828 C CA . GLU B 1 16 ? 10.133 -10.773 -10.438 1 98.38 16 GLU B CA 1
ATOM 829 C C . GLU B 1 16 ? 10.617 -12.016 -9.688 1 98.38 16 GLU B C 1
ATOM 831 O O . GLU B 1 16 ? 10.219 -12.258 -8.547 1 98.38 16 GLU B O 1
ATOM 836 N N . TRP B 1 17 ? 11.469 -12.883 -10.422 1 98.25 17 TRP B N 1
ATOM 837 C CA . TRP B 1 17 ? 12.023 -14.117 -9.891 1 98.25 17 TRP B CA 1
ATOM 838 C C . TRP B 1 17 ? 13.539 -14.141 -10.031 1 98.25 17 TRP B C 1
ATOM 840 O O . TRP B 1 17 ? 14.094 -13.578 -10.984 1 98.25 17 TRP B O 1
ATOM 850 N N . LYS B 1 18 ? 14.117 -14.68 -9.031 1 98.12 18 LYS B N 1
ATOM 851 C CA . LYS B 1 18 ? 15.531 -15.016 -9.094 1 98.12 18 LYS B CA 1
ATOM 852 C C . LYS B 1 18 ? 15.805 -16.375 -8.469 1 98.12 18 LYS B C 1
ATOM 854 O O . LYS B 1 18 ? 15.383 -16.641 -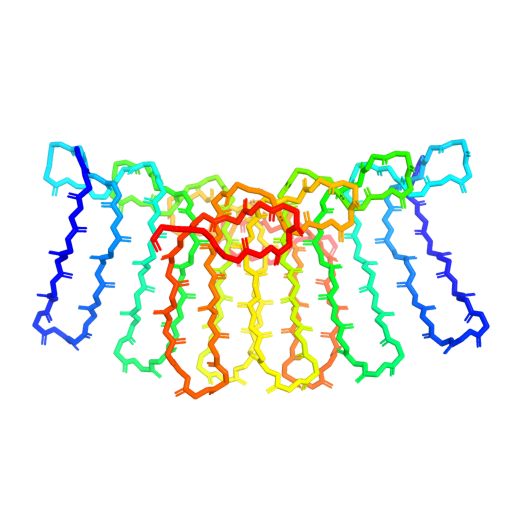7.344 1 98.12 18 LYS B O 1
ATOM 859 N N . ALA B 1 19 ? 16.484 -17.281 -9.219 1 97.25 19 ALA B N 1
ATOM 860 C CA . ALA B 1 19 ? 16.859 -18.609 -8.758 1 97.25 19 ALA B CA 1
ATOM 861 C C . ALA B 1 19 ? 15.648 -19.344 -8.188 1 97.25 19 ALA B C 1
ATOM 863 O O . ALA B 1 19 ? 15.719 -19.938 -7.105 1 97.25 19 ALA B O 1
ATOM 864 N N . GLY B 1 20 ? 14.492 -19.219 -8.883 1 96.5 20 GLY B N 1
ATOM 865 C CA . GLY B 1 20 ? 13.297 -20 -8.586 1 96.5 20 GLY B CA 1
ATOM 866 C C . GLY B 1 20 ? 12.508 -19.453 -7.41 1 96.5 20 GLY B C 1
ATOM 867 O O . GLY B 1 20 ? 11.562 -20.094 -6.941 1 96.5 20 GLY B O 1
ATOM 868 N N . GLU B 1 21 ? 12.93 -18.219 -6.945 1 98.06 21 GLU B N 1
ATOM 869 C CA . GLU B 1 21 ? 12.219 -17.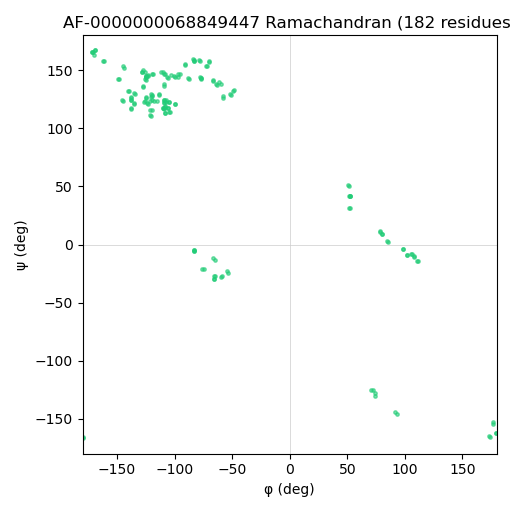641 -5.809 1 98.06 21 GLU B CA 1
ATOM 870 C C . GLU B 1 21 ? 11.773 -16.203 -6.113 1 98.06 21 GLU B C 1
ATOM 872 O O . GLU B 1 21 ? 12.414 -15.5 -6.895 1 98.06 21 GLU B O 1
ATOM 877 N N . PRO B 1 22 ? 10.625 -15.82 -5.523 1 98.31 22 PRO B N 1
ATOM 878 C CA . PRO B 1 22 ? 10.266 -14.398 -5.625 1 98.31 22 PRO B CA 1
ATOM 879 C C . PRO B 1 22 ? 11.414 -13.469 -5.27 1 98.31 22 PRO B C 1
ATOM 881 O O . PRO B 1 22 ? 12.133 -13.711 -4.297 1 98.31 22 PRO B O 1
ATOM 884 N N . GLU B 1 23 ? 11.727 -12.445 -6.031 1 98.69 23 GLU B N 1
ATOM 885 C CA . GLU B 1 23 ? 12.797 -11.461 -5.902 1 98.69 23 GLU B CA 1
ATOM 886 C C . GLU B 1 23 ? 12.375 -10.109 -6.473 1 98.69 23 GLU B C 1
ATOM 888 O O . GLU B 1 23 ? 11.68 -10.055 -7.488 1 98.69 23 GLU B O 1
ATOM 893 N N . GLY B 1 24 ? 12.805 -8.984 -5.82 1 97.69 24 GLY B N 1
ATOM 894 C CA . GLY B 1 24 ? 12.414 -7.68 -6.332 1 97.69 24 GLY B CA 1
ATOM 895 C C . GLY B 1 24 ? 10.961 -7.348 -6.062 1 97.69 24 GLY B C 1
ATOM 896 O O . GLY B 1 24 ? 10.492 -7.461 -4.926 1 97.69 24 GLY B O 1
ATOM 897 N N . ARG B 1 25 ? 10.211 -6.977 -7.016 1 98.06 25 ARG B N 1
ATOM 898 C CA . ARG B 1 25 ? 8.828 -6.57 -6.816 1 98.06 25 ARG B CA 1
ATOM 899 C C . ARG B 1 25 ? 7.863 -7.672 -7.238 1 98.06 25 ARG B C 1
ATOM 901 O O . ARG B 1 25 ? 8.109 -8.367 -8.227 1 98.06 25 ARG B O 1
ATOM 908 N N . GLY B 1 26 ? 6.754 -7.715 -6.477 1 98.31 26 GLY B N 1
ATOM 909 C CA . GLY B 1 26 ? 5.75 -8.695 -6.855 1 98.31 26 GLY B CA 1
ATOM 910 C C . GLY B 1 26 ? 4.445 -8.539 -6.09 1 98.31 26 GLY B C 1
ATOM 911 O O . GLY B 1 26 ? 4.391 -7.816 -5.094 1 98.31 26 GLY B O 1
ATOM 912 N N . VAL B 1 27 ? 3.443 -9.188 -6.598 1 98.75 27 VAL B N 1
ATOM 913 C CA . VAL B 1 27 ? 2.119 -9.234 -5.984 1 98.75 27 VAL B CA 1
ATOM 914 C C . VAL B 1 27 ? 1.771 -10.68 -5.621 1 98.75 27 VAL B C 1
ATOM 916 O O . VAL B 1 27 ? 1.883 -11.578 -6.457 1 98.75 27 VAL B O 1
ATOM 919 N N . PHE B 1 28 ? 1.488 -10.828 -4.383 1 98.62 28 PHE B N 1
ATOM 920 C CA . PHE B 1 28 ? 0.99 -12.109 -3.912 1 98.62 28 PHE B CA 1
ATOM 921 C C . PHE B 1 28 ? -0.491 -12.023 -3.561 1 98.62 28 PHE B C 1
ATOM 923 O O . PHE B 1 28 ? -0.872 -11.312 -2.631 1 98.62 28 PHE B O 1
ATOM 930 N N . GLN B 1 29 ? -1.306 -12.719 -4.34 1 98.25 29 GLN B N 1
ATOM 931 C CA . GLN B 1 29 ? -2.738 -12.789 -4.07 1 98.25 29 GLN B CA 1
ATOM 932 C C . GLN B 1 29 ? -3.098 -14.094 -3.354 1 98.25 29 GLN B C 1
ATOM 934 O O . GLN B 1 29 ? -2.912 -15.18 -3.898 1 98.25 29 GLN B O 1
ATOM 939 N N . TYR B 1 30 ? -3.654 -13.945 -2.201 1 98.12 30 TYR B N 1
ATOM 940 C CA . TYR B 1 30 ? -4.062 -15.102 -1.419 1 98.12 30 TYR B CA 1
ATOM 941 C C . TYR B 1 30 ? -5.43 -15.609 -1.861 1 98.12 30 TYR B C 1
ATOM 943 O O . TYR B 1 30 ? -6.258 -14.828 -2.348 1 98.12 30 TYR B O 1
ATOM 951 N N . ALA B 1 31 ? -5.66 -16.766 -1.591 1 97.19 31 ALA B N 1
ATOM 952 C CA . ALA B 1 31 ? -6.926 -17.391 -1.975 1 97.19 31 ALA B CA 1
ATOM 953 C C . ALA B 1 31 ? -8.102 -16.75 -1.247 1 97.19 31 ALA B C 1
ATOM 955 O O . ALA B 1 31 ? -9.219 -16.703 -1.768 1 97.19 31 ALA B O 1
ATOM 956 N N . ASP B 1 32 ? -7.898 -16.219 -0.117 1 96.5 32 ASP B N 1
ATOM 957 C CA . ASP B 1 32 ? -8.992 -15.656 0.667 1 96.5 32 ASP B CA 1
ATOM 958 C C . ASP B 1 32 ? -9.32 -14.234 0.214 1 96.5 32 ASP B C 1
ATOM 960 O O . ASP B 1 32 ? -10.227 -13.594 0.754 1 96.5 32 ASP B O 1
ATOM 964 N N . GLY B 1 33 ? -8.547 -13.773 -0.679 1 94.88 33 GLY B N 1
ATOM 965 C CA . GLY B 1 33 ? -8.82 -12.461 -1.237 1 94.88 33 GLY B CA 1
ATOM 966 C C . GLY B 1 33 ? -7.84 -11.398 -0.777 1 94.88 33 GLY B C 1
ATOM 967 O O . GLY B 1 33 ? -7.82 -10.289 -1.314 1 94.88 33 GLY B O 1
ATOM 968 N N . SER B 1 34 ? -6.977 -11.719 0.24 1 97.31 34 SER B N 1
ATOM 969 C CA . SER B 1 34 ? -5.949 -10.766 0.653 1 97.31 34 SER B CA 1
ATOM 970 C C . SER B 1 34 ? -4.867 -10.625 -0.411 1 97.31 34 SER B C 1
ATOM 972 O O . SER B 1 34 ? -4.684 -11.523 -1.24 1 97.31 34 SER B O 1
ATOM 974 N N . VAL B 1 35 ? -4.145 -9.445 -0.367 1 98.44 35 VAL B N 1
ATOM 975 C CA . VAL B 1 35 ? -3.107 -9.188 -1.36 1 98.44 35 VAL B CA 1
ATOM 976 C C . VAL B 1 35 ? -1.9 -8.531 -0.688 1 98.44 35 VAL B C 1
ATOM 978 O O . VAL B 1 35 ? -2.055 -7.629 0.136 1 98.44 35 VAL B O 1
ATOM 981 N N . TYR B 1 36 ? -0.727 -9.047 -0.974 1 98.81 36 TYR B N 1
ATOM 982 C CA . TYR B 1 36 ? 0.517 -8.344 -0.678 1 98.81 36 TYR B CA 1
ATOM 983 C C . TYR B 1 36 ? 1.167 -7.824 -1.955 1 98.81 36 TYR B C 1
ATOM 985 O O . TYR B 1 36 ? 1.329 -8.57 -2.924 1 98.81 36 TYR B O 1
ATOM 993 N N . ASP B 1 37 ? 1.393 -6.586 -2.041 1 98.81 37 ASP B N 1
ATOM 994 C CA . ASP B 1 37 ? 2.15 -5.949 -3.113 1 98.81 37 ASP B CA 1
ATOM 995 C C . ASP B 1 37 ? 3.373 -5.223 -2.562 1 98.81 37 ASP B C 1
ATOM 997 O O . ASP B 1 37 ? 3.242 -4.227 -1.847 1 98.81 37 ASP B O 1
ATOM 1001 N N . GLY B 1 38 ? 4.59 -5.703 -2.953 1 98.5 38 GLY B N 1
ATOM 1002 C CA . GLY B 1 38 ? 5.789 -5.082 -2.414 1 98.5 38 GLY B CA 1
ATOM 1003 C C . GLY B 1 38 ? 7.066 -5.758 -2.873 1 98.5 38 GLY B C 1
ATOM 1004 O O . GLY B 1 38 ? 7.125 -6.301 -3.977 1 98.5 38 GLY B O 1
ATOM 1005 N N . GLU B 1 39 ? 8.016 -5.574 -2.039 1 98.62 39 GLU B N 1
ATOM 1006 C CA . GLU B 1 39 ? 9.352 -6.062 -2.373 1 98.62 39 GLU B CA 1
ATOM 1007 C C . GLU B 1 39 ? 9.602 -7.438 -1.765 1 98.62 39 GLU B C 1
ATOM 1009 O O . GLU B 1 39 ? 9.078 -7.754 -0.694 1 98.62 39 GLU B O 1
ATOM 1014 N N . TYR B 1 40 ? 10.367 -8.234 -2.471 1 98.81 40 TYR B N 1
ATOM 1015 C CA . TYR B 1 40 ? 10.789 -9.562 -2.037 1 98.81 40 TYR B CA 1
ATOM 1016 C C . TYR B 1 40 ? 12.305 -9.688 -2.072 1 98.81 40 TYR B C 1
ATOM 1018 O O . TYR B 1 40 ? 12.961 -9.117 -2.943 1 98.81 40 TYR B O 1
ATOM 1026 N N . LYS B 1 41 ? 12.789 -10.43 -1.119 1 98.69 41 LYS B N 1
ATOM 1027 C CA . LYS B 1 41 ? 14.172 -10.891 -1.122 1 98.69 41 LYS B CA 1
ATOM 1028 C C . LYS B 1 41 ? 14.266 -12.352 -0.689 1 98.69 41 LYS B C 1
ATOM 1030 O O . LYS B 1 41 ? 13.75 -12.727 0.368 1 98.69 41 LYS B O 1
ATOM 1035 N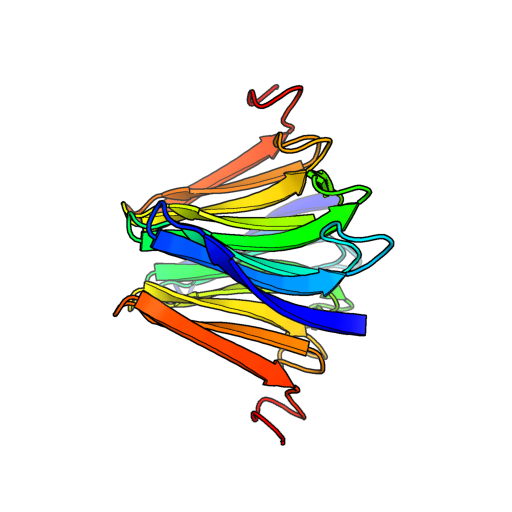 N . ALA B 1 42 ? 14.867 -13.172 -1.53 1 97.94 42 ALA B N 1
ATOM 1036 C CA . ALA B 1 42 ? 15.055 -14.594 -1.248 1 97.94 42 ALA B CA 1
ATOM 1037 C C . ALA B 1 42 ? 13.734 -15.25 -0.866 1 97.94 42 ALA B C 1
ATOM 1039 O O . ALA B 1 42 ? 13.656 -15.984 0.122 1 97.94 42 ALA B O 1
ATOM 1040 N N . GLY B 1 43 ? 12.703 -14.891 -1.567 1 98.25 43 GLY B N 1
ATOM 1041 C CA . GLY B 1 43 ? 11.414 -15.547 -1.458 1 98.25 43 GLY B CA 1
ATOM 1042 C C . GLY B 1 43 ? 10.562 -15 -0.325 1 98.25 43 GLY B C 1
ATOM 1043 O O . GLY B 1 43 ? 9.453 -15.484 -0.086 1 98.25 43 GLY B O 1
ATOM 1044 N N . LYS B 1 44 ? 11.109 -13.961 0.35 1 98.69 44 LYS B N 1
ATOM 1045 C CA . LYS B 1 44 ? 10.375 -13.422 1.493 1 98.69 44 LYS B CA 1
ATOM 1046 C C . LYS B 1 44 ? 10.023 -11.953 1.282 1 98.69 44 LYS B C 1
ATOM 1048 O O . LYS B 1 44 ? 10.789 -11.211 0.652 1 98.69 44 LYS B O 1
ATOM 1053 N N . MET B 1 45 ? 8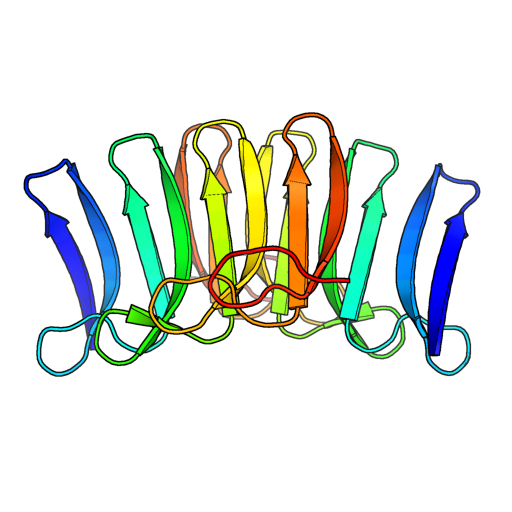.844 -11.547 1.84 1 98.75 45 MET B N 1
ATOM 1054 C CA . MET B 1 45 ? 8.508 -10.125 1.84 1 98.75 45 MET B CA 1
ATOM 1055 C C . MET B 1 45 ? 9.578 -9.312 2.559 1 98.75 45 MET B C 1
ATOM 1057 O O . MET B 1 45 ? 9.977 -9.648 3.674 1 98.75 45 MET B O 1
ATOM 1061 N N . GLU B 1 46 ? 10.086 -8.328 1.965 1 98.62 46 GLU B N 1
ATOM 1062 C CA . GLU B 1 46 ? 11.219 -7.52 2.406 1 98.62 46 GLU B CA 1
ATOM 1063 C C . GLU B 1 46 ? 11.031 -6.059 2.014 1 98.62 46 GLU B C 1
ATOM 1065 O O . GLU B 1 46 ? 10.32 -5.75 1.058 1 98.62 46 GLU B O 1
ATOM 1070 N N . GLY B 1 47 ? 11.633 -5.125 2.76 1 97.81 47 GLY B N 1
ATOM 1071 C CA . GLY B 1 47 ? 11.57 -3.727 2.359 1 97.81 47 GLY B CA 1
ATOM 1072 C C . GLY B 1 47 ? 10.195 -3.119 2.529 1 97.81 47 GLY B C 1
ATOM 1073 O O . GLY B 1 47 ? 9.594 -3.219 3.602 1 97.81 47 GLY B O 1
ATOM 1074 N N . ARG B 1 48 ? 9.641 -2.564 1.522 1 98.12 48 ARG B N 1
ATOM 1075 C CA . ARG B 1 48 ? 8.352 -1.896 1.622 1 98.12 48 ARG B CA 1
ATOM 1076 C C . ARG B 1 48 ? 7.266 -2.699 0.915 1 98.12 48 ARG B C 1
ATOM 1078 O O . ARG B 1 48 ? 7.512 -3.301 -0.132 1 98.12 48 ARG B O 1
ATOM 1085 N N . GLY B 1 49 ? 6.051 -2.58 1.534 1 98.38 49 GLY B N 1
ATOM 1086 C CA . GLY B 1 49 ? 4.934 -3.27 0.908 1 98.38 49 GLY B CA 1
ATOM 1087 C C . GLY B 1 49 ? 3.596 -2.922 1.53 1 98.38 49 GLY B C 1
ATOM 1088 O O . GLY B 1 49 ? 3.541 -2.352 2.621 1 98.38 49 GLY B O 1
ATOM 1089 N N . VAL B 1 50 ? 2.553 -3.291 0.823 1 98.75 50 VAL B N 1
ATOM 1090 C CA . VAL B 1 50 ? 1.176 -3.098 1.263 1 98.75 50 VAL B CA 1
ATOM 1091 C C . VAL B 1 50 ? 0.464 -4.445 1.341 1 98.75 50 VAL B C 1
ATOM 1093 O O . VAL B 1 50 ? 0.528 -5.246 0.403 1 98.75 50 VAL B O 1
ATOM 1096 N N . TYR B 1 51 ? -0 -4.645 2.48 1 98.62 51 TYR B N 1
ATOM 1097 C CA . TYR B 1 51 ? -0.853 -5.812 2.67 1 98.62 51 TYR B CA 1
ATOM 1098 C C . TYR B 1 51 ? -2.305 -5.402 2.875 1 98.62 51 TYR B C 1
ATOM 1100 O O . TYR B 1 51 ? -2.621 -4.656 3.805 1 98.62 51 TYR B O 1
ATOM 1108 N N . GLN B 1 52 ? -3.154 -5.801 1.973 1 97.75 52 GLN B N 1
ATOM 1109 C CA . GLN B 1 52 ? -4.594 -5.598 2.105 1 97.75 52 GLN B CA 1
ATOM 1110 C C . GLN B 1 52 ? -5.297 -6.898 2.492 1 97.75 52 GLN B C 1
ATOM 1112 O O . GLN B 1 52 ? -5.43 -7.805 1.669 1 97.75 52 GLN B O 1
ATOM 1117 N N . ALA B 1 53 ? -5.824 -6.863 3.682 1 96.75 53 ALA B N 1
ATOM 1118 C CA . ALA B 1 53 ? -6.508 -8.055 4.188 1 96.75 53 ALA B CA 1
ATOM 1119 C C . ALA B 1 53 ? -7.902 -8.18 3.576 1 96.75 53 ALA B C 1
ATOM 1121 O O . ALA B 1 53 ? -8.484 -7.195 3.121 1 96.75 53 ALA B O 1
ATOM 1122 N N . ALA B 1 54 ? -8.422 -9.367 3.576 1 94.5 54 ALA B N 1
ATOM 1123 C CA . ALA B 1 54 ? -9.75 -9.641 3.029 1 94.5 54 ALA B CA 1
ATOM 1124 C C . ALA B 1 54 ? -10.82 -8.812 3.734 1 94.5 54 ALA B C 1
ATOM 1126 O O . ALA B 1 54 ? -11.828 -8.438 3.127 1 94.5 54 ALA B O 1
ATOM 1127 N N . ASN B 1 55 ? -10.594 -8.453 4.957 1 93.19 55 ASN B N 1
ATOM 1128 C CA . ASN B 1 55 ? -11.594 -7.703 5.715 1 93.19 55 ASN B CA 1
ATOM 1129 C C . ASN B 1 55 ? -11.516 -6.207 5.418 1 93.19 55 ASN B C 1
ATOM 1131 O O . ASN B 1 55 ? -12.258 -5.414 6 1 93.19 55 ASN B O 1
ATOM 1135 N N . GLY B 1 56 ? -10.57 -5.809 4.668 1 91.75 56 GLY B N 1
ATOM 1136 C CA . GLY B 1 56 ? -10.516 -4.422 4.227 1 91.75 56 GLY B CA 1
ATOM 1137 C C . GLY B 1 56 ? -9.445 -3.615 4.938 1 91.75 56 GLY B C 1
ATOM 1138 O O . GLY B 1 56 ? -9.172 -2.469 4.57 1 91.75 56 GLY B O 1
ATOM 1139 N N . ASN B 1 57 ? -8.828 -4.266 5.992 1 96.19 57 ASN B N 1
ATOM 1140 C CA . ASN B 1 57 ? -7.691 -3.596 6.613 1 96.19 57 ASN B CA 1
ATOM 1141 C C . ASN B 1 57 ? -6.508 -3.504 5.66 1 96.19 57 ASN B C 1
ATOM 1143 O O . ASN B 1 57 ? -6.219 -4.453 4.93 1 96.19 57 ASN B O 1
ATOM 1147 N N . VAL B 1 58 ? -5.816 -2.324 5.719 1 97.88 58 VAL B N 1
ATOM 1148 C CA . VAL B 1 58 ? -4.652 -2.15 4.855 1 97.88 58 VAL B CA 1
ATOM 1149 C C . VAL B 1 58 ? -3.439 -1.753 5.695 1 97.88 58 VAL B C 1
ATOM 1151 O O . VAL B 1 58 ? -3.486 -0.768 6.434 1 97.88 58 VAL B O 1
ATOM 1154 N N . TYR B 1 59 ? -2.408 -2.57 5.562 1 98.5 59 TYR B N 1
ATOM 1155 C CA . TYR B 1 59 ? -1.127 -2.236 6.176 1 98.5 59 TYR B CA 1
ATOM 1156 C C . TYR B 1 59 ? -0.118 -1.789 5.129 1 98.5 59 TYR B C 1
ATOM 1158 O O . TYR B 1 59 ? 0.157 -2.516 4.172 1 98.5 59 TYR B O 1
ATOM 1166 N N . ASN B 1 60 ? 0.344 -0.585 5.203 1 98.81 60 ASN B N 1
ATOM 1167 C CA . ASN B 1 60 ? 1.453 -0.054 4.418 1 98.81 60 ASN B CA 1
ATOM 1168 C C . ASN B 1 60 ? 2.688 0.187 5.285 1 98.81 60 ASN B C 1
ATOM 1170 O O . ASN B 1 60 ? 2.658 1.015 6.199 1 98.81 60 ASN B O 1
ATOM 1174 N N . GLY B 1 61 ? 3.855 -0.597 4.926 1 98.56 61 GLY B N 1
ATOM 1175 C CA . GLY B 1 61 ? 5.012 -0.38 5.781 1 98.56 61 GLY B CA 1
ATOM 1176 C C . GLY B 1 61 ? 6.219 -1.205 5.375 1 98.56 61 GLY B C 1
ATOM 1177 O O . GLY B 1 61 ? 6.309 -1.663 4.234 1 98.56 61 GLY B O 1
ATOM 1178 N N . GLU B 1 62 ? 7.105 -1.19 6.336 1 98.62 62 GLU B N 1
ATOM 1179 C CA . GLU B 1 62 ? 8.344 -1.938 6.121 1 98.62 62 GLU B CA 1
ATOM 1180 C C . GLU B 1 62 ? 8.195 -3.391 6.562 1 98.62 62 GLU B C 1
ATOM 1182 O O . GLU B 1 62 ? 7.453 -3.688 7.5 1 98.62 62 GLU B O 1
ATOM 1187 N N . TRP B 1 63 ? 8.789 -4.266 5.84 1 98.81 63 TRP B N 1
ATOM 1188 C CA . TRP B 1 63 ? 8.75 -5.711 6.059 1 98.81 63 TRP B CA 1
ATOM 1189 C C . TRP B 1 63 ? 10.156 -6.281 6.18 1 98.81 63 TRP B C 1
ATOM 1191 O O . TRP B 1 63 ? 11.086 -5.816 5.512 1 98.81 63 TRP B O 1
ATOM 1201 N N . LYS B 1 64 ? 10.32 -7.25 7.016 1 98.75 64 LYS B N 1
ATOM 1202 C CA . LYS B 1 64 ? 11.523 -8.07 7.121 1 98.75 64 LYS B CA 1
ATOM 1203 C C . LYS B 1 64 ? 11.172 -9.539 7.305 1 98.75 64 LYS B C 1
ATOM 1205 O O . LYS B 1 64 ? 10.539 -9.914 8.297 1 98.75 64 LYS B O 1
ATOM 1210 N N . ALA B 1 65 ? 11.594 -10.352 6.305 1 98.19 65 ALA B N 1
ATOM 1211 C CA . ALA B 1 65 ? 11.375 -11.797 6.344 1 98.19 65 ALA B CA 1
ATOM 1212 C C . ALA B 1 65 ? 9.914 -12.117 6.637 1 98.19 65 ALA B C 1
ATOM 1214 O O . ALA B 1 65 ? 9.609 -12.875 7.566 1 98.19 65 ALA B O 1
ATOM 1215 N N . ASP B 1 66 ? 9.023 -11.555 5.934 1 98.44 66 ASP B N 1
ATOM 1216 C CA . ASP B 1 66 ? 7.59 -11.828 5.91 1 98.44 66 ASP B CA 1
ATOM 1217 C C . ASP B 1 66 ? 6.891 -11.195 7.109 1 98.44 66 ASP B C 1
ATOM 1219 O O . ASP B 1 66 ? 5.73 -11.508 7.395 1 98.44 66 ASP B O 1
ATOM 1223 N N . THR B 1 67 ? 7.598 -10.305 7.863 1 98.56 67 THR B N 1
ATOM 1224 C CA . THR B 1 67 ? 7 -9.719 9.055 1 98.56 67 THR B CA 1
ATOM 1225 C C . THR B 1 67 ? 7.09 -8.195 9.023 1 98.56 67 THR B C 1
ATOM 1227 O O . THR B 1 67 ? 8.125 -7.641 8.641 1 98.56 67 THR B O 1
ATOM 1230 N N . PRO B 1 68 ? 5.922 -7.508 9.414 1 98.56 68 PRO B N 1
ATOM 1231 C CA . PRO B 1 68 ? 6.059 -6.055 9.562 1 98.56 68 PRO B CA 1
ATOM 1232 C C . PRO B 1 68 ? 7.234 -5.664 10.461 1 98.56 68 PRO B C 1
ATOM 1234 O O . PRO B 1 68 ? 7.434 -6.266 11.516 1 98.56 68 PRO B O 1
ATOM 1237 N N . GLU B 1 69 ? 8.07 -4.793 10.047 1 98.62 69 GLU B N 1
ATOM 1238 C CA . GLU B 1 69 ? 9.289 -4.336 10.711 1 98.62 69 GLU B CA 1
ATOM 1239 C C . GLU B 1 69 ? 9.547 -2.859 10.43 1 98.62 69 GLU B C 1
ATOM 1241 O O . GLU B 1 69 ? 9.586 -2.443 9.266 1 98.62 69 GLU B O 1
ATOM 1246 N N . GLY B 1 70 ? 9.688 -2.043 11.508 1 97.81 70 GLY B N 1
ATOM 1247 C CA . GLY B 1 70 ? 9.953 -0.628 11.297 1 97.81 70 GLY B CA 1
ATOM 1248 C C . GLY B 1 70 ? 8.688 0.209 11.227 1 97.81 70 GLY B C 1
ATOM 1249 O O . GLY B 1 70 ? 7.734 -0.035 11.969 1 97.81 70 GLY B O 1
ATOM 1250 N N . ARG B 1 71 ? 8.641 1.175 10.461 1 97.31 71 ARG B N 1
ATOM 1251 C CA . ARG B 1 71 ? 7.496 2.076 10.383 1 97.31 71 ARG B CA 1
ATOM 1252 C C . ARG B 1 71 ? 6.359 1.452 9.578 1 97.31 71 ARG B C 1
ATOM 1254 O O . ARG B 1 71 ? 6.602 0.778 8.578 1 97.31 71 ARG B O 1
ATOM 1261 N N . GLY B 1 72 ? 5.156 1.748 10.039 1 98.19 72 GLY B N 1
ATOM 1262 C CA . GLY B 1 72 ? 3.998 1.287 9.289 1 98.19 72 GLY B CA 1
ATOM 1263 C C . GLY B 1 72 ? 2.723 2.029 9.648 1 98.19 72 GLY B C 1
ATOM 1264 O O . GLY B 1 72 ? 2.656 2.693 10.688 1 98.19 72 GLY B O 1
ATOM 1265 N N . VAL B 1 73 ? 1.835 1.975 8.734 1 98.44 73 VAL B N 1
ATOM 1266 C CA . VAL B 1 73 ? 0.51 2.557 8.922 1 98.44 73 VAL B CA 1
ATOM 1267 C C . VAL B 1 73 ? -0.56 1.494 8.68 1 98.44 73 VAL B C 1
ATOM 1269 O O . VAL B 1 73 ? -0.538 0.802 7.66 1 98.44 73 VAL B O 1
ATOM 1272 N N . MET B 1 74 ? -1.401 1.38 9.664 1 97.94 74 MET B N 1
ATOM 1273 C CA . MET B 1 74 ? -2.568 0.511 9.547 1 97.94 74 MET B CA 1
ATOM 1274 C C . MET B 1 74 ? -3.84 1.33 9.344 1 97.94 74 MET B C 1
ATOM 1276 O O . MET B 1 74 ? -4.152 2.207 10.148 1 97.94 74 MET B O 1
ATOM 1280 N N . ARG B 1 75 ? -4.512 1.027 8.25 1 97.25 75 ARG B N 1
ATOM 1281 C CA . ARG B 1 75 ? -5.852 1.562 8.031 1 97.25 75 ARG B CA 1
ATOM 1282 C C . ARG B 1 75 ? -6.906 0.468 8.156 1 97.25 75 ARG B C 1
ATOM 1284 O O . ARG B 1 75 ? -6.91 -0.487 7.375 1 97.25 75 ARG B O 1
ATOM 1291 N N . TYR B 1 76 ? -7.848 0.734 9.055 1 95.5 76 TYR B N 1
ATOM 1292 C CA . TYR B 1 76 ? -8.883 -0.266 9.297 1 95.5 76 TYR B CA 1
ATOM 1293 C C . TYR B 1 76 ? -10.078 -0.045 8.383 1 95.5 76 TYR B C 1
ATOM 1295 O O . TYR B 1 76 ? -10.336 1.081 7.953 1 95.5 76 TYR B O 1
ATOM 1303 N N . ALA B 1 77 ? -10.758 -1.075 8.156 1 91.31 77 ALA B N 1
ATOM 1304 C CA . ALA B 1 77 ? -11.961 -1.008 7.336 1 91.31 77 ALA B CA 1
ATOM 1305 C C . ALA B 1 77 ? -12.93 0.046 7.863 1 91.31 77 ALA B C 1
ATOM 1307 O O . ALA B 1 77 ? -13.68 0.654 7.094 1 91.31 77 ALA B O 1
ATOM 1308 N N . SER B 1 78 ? -12.844 0.357 9.094 1 90.69 78 SER B N 1
ATOM 1309 C CA . SER B 1 78 ? -13.695 1.357 9.727 1 90.69 78 SER B CA 1
ATOM 1310 C C . SER B 1 78 ? -13.281 2.77 9.328 1 90.69 78 SER B C 1
ATOM 1312 O O . SER B 1 78 ? -14.031 3.727 9.547 1 90.69 78 SER B O 1
ATOM 1314 N N . GLY B 1 79 ? -12.125 2.879 8.914 1 90 79 GLY B N 1
ATOM 1315 C CA . GLY B 1 79 ? -11.609 4.188 8.539 1 90 79 GLY B CA 1
ATOM 1316 C C . GLY B 1 79 ? -10.555 4.707 9.492 1 90 79 GLY B C 1
ATOM 1317 O O . GLY B 1 79 ? -9.852 5.668 9.18 1 90 79 GLY B O 1
ATOM 1318 N N . ASN B 1 80 ? -10.461 4.078 10.633 1 94.44 80 ASN B N 1
ATOM 1319 C CA . ASN B 1 80 ? -9.43 4.465 11.586 1 94.44 80 ASN B CA 1
ATOM 1320 C C . ASN B 1 80 ? -8.031 4.23 11.031 1 94.44 80 ASN B C 1
ATOM 1322 O O . ASN B 1 80 ? -7.781 3.225 10.359 1 94.44 80 ASN B O 1
ATOM 1326 N N . VAL B 1 81 ? -7.145 5.195 11.266 1 96.31 81 VAL B N 1
ATOM 1327 C CA . VAL B 1 81 ? -5.762 5.102 10.805 1 96.31 81 VAL B CA 1
ATOM 1328 C C . VAL B 1 81 ? -4.816 5.156 12 1 96.31 81 VAL B C 1
ATOM 1330 O O . VAL B 1 81 ? -4.926 6.047 12.844 1 96.31 81 VAL B O 1
ATOM 1333 N N . GLU B 1 82 ? -3.922 4.188 12.102 1 96.31 82 GLU B N 1
ATOM 1334 C CA . GLU B 1 82 ? -2.902 4.148 13.148 1 96.31 82 GLU B CA 1
ATOM 1335 C C . GLU B 1 82 ? -1.502 4.059 12.547 1 96.31 82 GLU B C 1
ATOM 1337 O O . GLU B 1 82 ? -1.224 3.176 11.734 1 96.31 82 GLU B O 1
ATOM 1342 N N . SER B 1 83 ? -0.697 5.031 12.883 1 95.81 83 SER B N 1
ATOM 1343 C CA . SER B 1 83 ? 0.701 4.996 12.461 1 95.81 83 SER B CA 1
ATOM 1344 C C . SER B 1 83 ? 1.62 4.672 13.633 1 95.81 83 SER B C 1
ATOM 1346 O O . SER B 1 83 ? 1.363 5.086 14.766 1 95.81 83 SER B O 1
ATOM 1348 N N . GLY B 1 84 ? 2.715 3.887 13.32 1 95.75 84 GLY B N 1
ATOM 1349 C CA . GLY B 1 84 ? 3.668 3.574 14.375 1 95.75 84 GLY B CA 1
ATOM 1350 C C . GLY B 1 84 ? 4.812 2.695 13.906 1 95.75 84 GLY B C 1
ATOM 1351 O O . GLY B 1 84 ? 5.168 2.709 12.727 1 95.75 84 GLY B O 1
ATOM 1352 N N . PHE B 1 85 ? 5.492 2.078 14.891 1 97.81 85 PHE B N 1
ATOM 1353 C CA . PHE B 1 85 ? 6.605 1.181 14.609 1 97.81 85 PHE B CA 1
ATOM 1354 C C . PHE B 1 85 ? 6.242 -0.259 14.953 1 97.81 85 PHE B C 1
ATOM 1356 O O . PHE B 1 85 ? 5.395 -0.502 15.812 1 97.81 85 PHE B O 1
ATOM 1363 N N . TYR B 1 86 ? 6.781 -1.12 14.258 1 98.56 86 TYR B N 1
ATOM 1364 C CA . TYR B 1 86 ? 6.59 -2.553 14.453 1 98.56 86 TYR B CA 1
ATOM 1365 C C . TYR B 1 86 ? 7.926 -3.252 14.68 1 98.56 86 TYR B C 1
ATOM 1367 O O . TYR B 1 86 ? 8.938 -2.879 14.086 1 98.56 86 TYR B O 1
ATOM 1375 N N . LYS B 1 87 ? 7.926 -4.223 15.461 1 98.44 87 LYS B N 1
ATOM 1376 C CA . LYS B 1 87 ? 9.055 -5.117 15.68 1 98.44 87 LYS B CA 1
ATOM 1377 C C . LYS B 1 87 ? 8.609 -6.578 15.688 1 98.44 87 LYS B C 1
ATOM 1379 O O . LYS B 1 87 ? 7.75 -6.965 16.484 1 98.44 87 LYS B O 1
ATOM 1384 N N . GLN B 1 88 ? 9.203 -7.324 14.773 1 97.31 88 GLN B N 1
ATOM 1385 C CA . GLN B 1 88 ? 8.875 -8.742 14.633 1 97.31 88 GLN B CA 1
ATOM 1386 C C . GLN B 1 88 ? 7.371 -8.953 14.516 1 97.31 88 GLN B C 1
ATOM 1388 O O . GLN B 1 88 ? 6.82 -9.883 15.102 1 97.31 88 GLN B O 1
ATOM 1393 N N . GLY B 1 89 ? 6.66 -7.992 13.922 1 97.06 89 GLY B N 1
ATOM 1394 C CA . GLY B 1 89 ? 5.258 -8.164 13.594 1 97.06 89 GLY B CA 1
ATOM 1395 C C . GLY B 1 89 ? 4.324 -7.484 14.57 1 97.06 89 GLY B C 1
ATOM 1396 O O . GLY B 1 89 ? 3.133 -7.324 14.297 1 97.06 89 GLY B O 1
ATOM 1397 N N . ASP B 1 90 ? 4.949 -7.008 15.648 1 96.94 90 ASP B N 1
ATOM 1398 C CA . ASP B 1 90 ? 4.105 -6.402 16.672 1 96.94 90 ASP B CA 1
ATOM 1399 C C . ASP B 1 90 ? 4.305 -4.887 16.719 1 96.94 90 ASP B C 1
ATOM 1401 O O . ASP B 1 90 ? 5.426 -4.398 16.594 1 96.94 90 ASP B O 1
ATOM 1405 N N . PRO B 1 91 ? 3.166 -4.184 16.859 1 95.62 91 PRO B N 1
ATOM 1406 C CA . PRO B 1 91 ? 3.363 -2.752 17.078 1 95.62 91 PRO B CA 1
ATOM 1407 C C . PRO B 1 91 ? 4.152 -2.459 18.359 1 95.62 91 PRO B C 1
ATOM 1409 O O . PRO B 1 91 ? 3.996 -3.16 19.359 1 95.62 91 PRO B O 1
ATOM 1412 N N . VAL B 1 92 ? 5.062 -1.468 18.266 1 96.88 92 VAL B N 1
ATOM 1413 C CA . VAL B 1 92 ? 5.832 -1.064 19.438 1 96.88 92 VAL B CA 1
ATOM 1414 C C . VAL B 1 92 ? 5.707 0.444 19.641 1 96.88 92 VAL B C 1
ATOM 1416 O O . VAL B 1 92 ? 5.535 1.195 18.688 1 96.88 92 VAL B O 1
ATOM 1419 N N . GLY B 1 93 ? 5.793 1.103 21.078 1 86.56 93 GLY B N 1
ATOM 1420 C CA . GLY B 1 93 ? 5.738 2.52 21.406 1 86.56 93 GLY B CA 1
ATOM 1421 C C . GLY B 1 93 ? 4.531 2.896 22.234 1 86.56 93 GLY B C 1
ATOM 1422 O O . GLY B 1 93 ? 3.596 2.105 22.375 1 86.56 93 GLY B O 1
#

Secondary structure (DSSP, 8-state):
-EEEEE-TTS-EEEEEEETTEEEEEEEEE-TTS-EEEEEEETTEEEEEEEEE-TTS-EEEEEEETTEEEEEEEEE-TTS-EEEEEEETTEEE-/-EEEEE-TTS-EEEEEEETTEEEEEEEEE-TTS-EEEEEEETTEEEEEEEEE-TTS-EEEEEEETTEEEEEEEEE-TTS-EEEEEEETTEEE-

Organism: Emiliania huxleyi (strain CCMP1516) (NCBI:txid280463)

pLDDT: mean 97.27, std 2.12, range [86.31, 98.81]

InterPro domains:
  IPR003409 MORN repeat [PF02493] (1-12)
  IPR003409 MORN repeat [PF02493] (13-35)
  IPR003409 MORN repeat [PF02493] (36-58)
  IPR003409 MORN repeat [PF02493] (59-81)
  IPR003409 MORN repeat [SM00698] (11-32)
  IPR003409 MORN repeat [SM00698] (34-55)
  IPR003409 MORN repeat [SM00698] (57-78)

Radius of gyration: 16.2 Å; Cα contacts (8 Å, |Δi|>4): 485; chains: 2; bounding box: 32×50×44 Å

Nearest PDB structures (foldseek):
  7sqc-assembly1_7D  TM=9.391E-01  e=3.087E-08  Chlamydomonas reinhardtii
  6jle-assembly1_A  TM=9.641E-01  e=6.397E-08  Mus musculus
  7sqc-assembly1_7K  TM=9.577E-01  e=8.299E-08  Chlamydomonas reinhardtii
  7sqc-assembly1_7E  TM=8.621E-01  e=2.608E-07  Chlamydomonas reinhardtii
  7sqc-assembly1_7C  TM=7.480E-01  e=9.209E-08  Chlamydomonas reinhardtii

Foldseek 3Di:
DWDWDADPQRKIKTGDDDPRAAAQWIWIAGNLGKIKTAGDDPRFGAQWIWIADSQGKIKTAGDDRNAGAAWIWIAHPVGDIDTAGDDRRHGDD/DWDWDADPQRKIKTGDDDPRAAAQWIWIAGNLGKIKTAGDDPRFGAQWIWIADSQGKIKTAGDDRNAGAAWIWIAHPVGDIDTAGDDRRHGDD

Solvent-accessible surface area (backbone atoms only — not comparable to full-atom values): 9233 Å² total; per-residue (Å²): 91,75,53,75,48,76,47,90,84,54,27,35,40,44,28,26,39,50,95,93,24,47,22,49,49,36,36,39,37,41,62,80,58,23,37,38,44,30,27,28,50,90,57,23,40,24,52,48,36,35,38,36,44,62,79,50,31,34,38,44,29,27,27,48,77,66,24,46,31,44,54,34,35,41,34,39,64,86,62,54,74,48,76,48,34,25,53,88,56,36,80,53,136,91,74,52,76,48,75,46,92,81,55,29,37,39,43,28,27,40,50,96,93,24,46,23,50,48,36,36,39,36,41,61,80,59,25,34,37,44,30,30,28,49,89,57,22,40,24,52,49,34,36,38,36,42,64,77,50,32,34,37,43,31,25,27,49,78,67,22,44,30,44,52,35,35,41,34,40,62,87,62,53,73,49,76,50,35,26,52,88,57,36,81,54,136